Protein AF-A0A8X8AUP5-F1 (afdb_monomer_lite)

Structure (mmCIF, N/CA/C/O backbone):
data_AF-A0A8X8AUP5-F1
#
_entry.id   AF-A0A8X8AUP5-F1
#
loop_
_atom_site.group_PDB
_atom_site.id
_atom_site.type_symbol
_atom_site.label_atom_id
_atom_site.label_alt_id
_atom_site.label_comp_id
_atom_site.label_asym_id
_atom_site.label_entity_id
_atom_site.label_seq_id
_atom_site.pdbx_PDB_ins_code
_atom_site.Cartn_x
_atom_site.Cartn_y
_atom_site.Cartn_z
_atom_site.occupancy
_atom_site.B_iso_or_equiv
_atom_site.auth_seq_id
_atom_site.auth_comp_id
_atom_site.auth_asym_id
_atom_site.auth_atom_id
_atom_site.pdbx_PDB_model_num
ATOM 1 N N . MET A 1 1 ? 29.884 -5.003 17.435 1.00 27.98 1 MET A N 1
ATOM 2 C CA . MET A 1 1 ? 29.417 -3.742 16.823 1.00 27.98 1 MET A CA 1
ATOM 3 C C . MET A 1 1 ? 28.464 -4.144 15.708 1.00 27.98 1 MET A C 1
ATOM 5 O O . MET A 1 1 ? 28.819 -4.120 14.539 1.00 27.98 1 MET A O 1
ATOM 9 N N . GLU A 1 2 ? 27.309 -4.668 16.120 1.00 28.25 2 GLU A N 1
ATOM 10 C CA . GLU A 1 2 ? 26.186 -5.034 15.255 1.00 28.25 2 GLU A CA 1
ATOM 11 C C . GLU A 1 2 ? 25.463 -3.735 14.909 1.00 28.25 2 GLU A C 1
ATOM 13 O O . GLU A 1 2 ? 24.960 -3.049 15.795 1.00 28.25 2 GLU A O 1
ATOM 18 N N . CYS A 1 3 ? 25.503 -3.339 13.643 1.00 26.12 3 CYS A N 1
ATOM 19 C CA . CYS A 1 3 ? 24.867 -2.119 13.167 1.00 26.12 3 CYS A CA 1
ATOM 20 C C . CYS A 1 3 ? 23.677 -2.529 12.295 1.00 26.12 3 CYS A C 1
ATOM 22 O O . CYS A 1 3 ? 23.897 -3.134 11.256 1.00 26.12 3 CYS A O 1
ATOM 24 N N . ALA A 1 4 ? 22.454 -2.285 12.778 1.00 30.86 4 ALA A N 1
ATOM 25 C CA . ALA A 1 4 ? 21.222 -1.866 12.081 1.00 30.86 4 ALA A CA 1
ATOM 26 C C . ALA A 1 4 ? 20.903 -2.320 10.624 1.00 30.86 4 ALA A C 1
ATOM 28 O O . ALA A 1 4 ? 20.140 -1.646 9.937 1.00 30.86 4 ALA A O 1
ATOM 29 N N . ILE A 1 5 ? 21.450 -3.428 10.114 1.00 28.97 5 ILE A N 1
ATOM 30 C CA . ILE A 1 5 ? 21.465 -3.735 8.666 1.00 28.97 5 ILE A CA 1
ATOM 31 C C . ILE A 1 5 ? 20.308 -4.642 8.181 1.00 28.97 5 ILE A C 1
ATOM 33 O O . ILE A 1 5 ? 20.085 -4.735 6.971 1.00 28.97 5 ILE A O 1
ATOM 37 N N . ASP A 1 6 ? 19.494 -5.209 9.078 1.00 33.28 6 ASP A N 1
ATOM 38 C CA . ASP A 1 6 ? 18.386 -6.122 8.717 1.00 33.28 6 ASP A CA 1
ATOM 39 C C . ASP A 1 6 ? 16.983 -5.473 8.671 1.00 33.28 6 ASP A C 1
ATOM 41 O O . ASP A 1 6 ? 16.000 -6.122 8.317 1.00 33.28 6 ASP A O 1
ATOM 45 N N . SER A 1 7 ? 16.874 -4.170 8.946 1.00 37.94 7 SER A N 1
ATOM 46 C CA . SER A 1 7 ? 15.603 -3.483 9.252 1.00 37.94 7 SER A CA 1
ATOM 47 C C . SER A 1 7 ? 14.614 -3.263 8.089 1.00 37.94 7 SER A C 1
ATOM 49 O O . SER A 1 7 ? 13.556 -2.683 8.313 1.00 37.94 7 SER A O 1
ATOM 51 N N . LEU A 1 8 ? 14.905 -3.648 6.841 1.00 42.53 8 LEU A N 1
ATOM 52 C CA . LEU A 1 8 ? 14.132 -3.140 5.683 1.00 42.53 8 LEU A CA 1
ATOM 53 C C . LEU A 1 8 ? 13.210 -4.140 4.978 1.00 42.53 8 LEU A C 1
ATOM 55 O O . LEU A 1 8 ? 12.488 -3.761 4.055 1.00 42.53 8 LEU A O 1
ATOM 59 N N . MET A 1 9 ? 13.161 -5.377 5.468 1.00 44.06 9 MET A N 1
ATOM 60 C CA . MET A 1 9 ? 12.055 -6.312 5.253 1.00 44.06 9 MET A CA 1
ATOM 61 C C . MET A 1 9 ? 11.878 -7.078 6.554 1.00 44.06 9 MET A C 1
ATOM 63 O O . MET A 1 9 ? 12.437 -8.163 6.722 1.00 44.06 9 MET A O 1
ATOM 67 N N . ASP A 1 10 ? 11.177 -6.432 7.483 1.00 47.62 10 ASP A N 1
ATOM 68 C CA . ASP A 1 10 ? 10.930 -6.948 8.819 1.00 47.62 10 ASP A CA 1
ATOM 69 C C . ASP A 1 10 ? 10.270 -8.326 8.695 1.00 47.62 10 ASP A C 1
ATOM 71 O O . ASP A 1 10 ? 9.293 -8.502 7.950 1.00 47.62 10 ASP A O 1
ATOM 75 N N . GLU A 1 11 ? 10.799 -9.308 9.424 1.00 47.00 11 GLU A N 1
ATOM 76 C CA . GLU A 1 11 ? 10.145 -10.599 9.630 1.00 47.00 11 GLU A CA 1
ATOM 77 C C . GLU A 1 11 ? 8.675 -10.407 10.011 1.00 47.00 11 GLU A C 1
ATOM 79 O O . GLU A 1 11 ? 7.874 -11.276 9.704 1.00 47.00 11 GLU A O 1
ATOM 84 N N . ARG A 1 12 ? 8.303 -9.234 10.545 1.00 50.88 12 ARG A N 1
ATOM 85 C CA . ARG A 1 12 ? 6.940 -8.793 10.845 1.00 50.88 12 ARG A CA 1
ATOM 86 C C . ARG A 1 12 ? 6.026 -8.493 9.662 1.00 50.88 12 ARG A C 1
ATOM 88 O O . ARG A 1 12 ? 4.841 -8.781 9.770 1.00 50.88 12 ARG A O 1
ATOM 95 N N . VAL A 1 13 ? 6.497 -7.994 8.513 1.00 52.12 13 VAL A N 1
ATOM 96 C CA . VAL A 1 13 ? 5.630 -7.916 7.310 1.00 52.12 13 VAL A CA 1
ATOM 97 C C . VAL A 1 13 ? 5.296 -9.335 6.860 1.00 52.12 13 VAL A C 1
ATOM 99 O O . VAL A 1 13 ? 4.144 -9.650 6.572 1.00 52.12 13 VAL A O 1
ATOM 102 N N . VAL A 1 14 ? 6.292 -10.222 6.887 1.00 52.12 14 VAL A N 1
ATOM 103 C CA . VAL A 1 14 ? 6.094 -11.657 6.665 1.00 52.12 14 VAL A CA 1
ATOM 104 C C . VAL A 1 14 ? 5.247 -12.269 7.790 1.00 52.12 14 VAL A C 1
ATOM 106 O O . VAL A 1 14 ? 4.405 -13.108 7.505 1.00 52.12 14 VAL A O 1
ATOM 109 N N . GLU A 1 15 ? 5.366 -11.826 9.041 1.00 51.16 15 GLU A N 1
ATOM 110 C CA . GLU A 1 15 ? 4.587 -12.302 10.189 1.00 51.16 15 GLU A CA 1
ATOM 111 C C . GLU A 1 15 ? 3.114 -11.912 10.062 1.00 51.16 15 GLU A C 1
ATOM 113 O O . GLU A 1 15 ? 2.239 -12.756 10.183 1.00 51.16 15 GLU A O 1
ATOM 118 N N . VAL A 1 16 ? 2.814 -10.657 9.730 1.00 49.41 16 VAL A N 1
ATOM 119 C CA . VAL A 1 16 ? 1.461 -10.179 9.425 1.00 49.41 16 VAL A CA 1
ATOM 120 C C . VAL A 1 16 ? 0.897 -10.967 8.239 1.00 49.41 16 VAL A C 1
ATOM 122 O O . VAL A 1 16 ? -0.215 -11.485 8.324 1.00 49.41 16 VAL A O 1
ATOM 125 N N . LEU A 1 17 ? 1.681 -11.174 7.174 1.00 50.03 17 LEU A N 1
ATOM 126 C CA . LEU A 1 17 ? 1.283 -11.996 6.022 1.00 50.03 17 LEU A CA 1
ATOM 127 C C . LEU A 1 17 ? 1.129 -13.497 6.352 1.00 50.03 17 LEU A C 1
ATOM 129 O O . LEU A 1 17 ? 0.319 -14.180 5.727 1.00 50.03 17 LEU A O 1
ATOM 133 N N . THR A 1 18 ? 1.867 -14.034 7.326 1.00 45.69 18 THR A N 1
ATOM 134 C CA . THR A 1 18 ? 1.766 -15.436 7.779 1.00 45.69 18 THR A CA 1
ATOM 135 C C . THR A 1 18 ? 0.666 -15.636 8.822 1.00 45.69 18 THR A C 1
ATOM 137 O O . THR A 1 18 ? 0.043 -16.696 8.831 1.00 45.69 18 THR A O 1
ATOM 140 N N . ARG A 1 19 ? 0.332 -14.623 9.633 1.00 47.56 19 ARG A N 1
ATOM 141 C CA . ARG A 1 19 ? -0.849 -14.582 10.517 1.00 47.56 19 ARG A CA 1
ATOM 142 C C . ARG A 1 19 ? -2.145 -14.519 9.714 1.00 47.56 19 ARG A C 1
ATOM 144 O O . ARG A 1 19 ? -3.119 -15.172 10.081 1.00 47.56 19 ARG A O 1
ATOM 151 N N . VAL A 1 20 ? -2.127 -13.850 8.559 1.00 50.41 20 VAL A N 1
ATOM 152 C CA . VAL A 1 20 ? -3.194 -13.946 7.544 1.00 50.41 20 VAL A CA 1
ATOM 153 C C . VAL A 1 20 ? -3.361 -15.396 7.034 1.00 50.41 20 VAL A C 1
ATOM 155 O O . VAL A 1 20 ? -4.419 -15.761 6.523 1.00 50.41 20 VAL A O 1
ATOM 158 N N . ASN A 1 21 ? -2.371 -16.275 7.243 1.00 45.34 21 ASN A N 1
ATOM 159 C CA . ASN A 1 21 ? -2.280 -17.597 6.632 1.00 45.34 21 ASN A CA 1
ATOM 160 C C . ASN A 1 21 ? -2.433 -18.793 7.599 1.00 45.34 21 ASN A C 1
ATOM 162 O O . ASN A 1 21 ? -1.632 -19.730 7.591 1.00 45.34 21 ASN A O 1
ATOM 166 N N . ARG A 1 22 ? -3.505 -18.821 8.402 1.00 39.75 22 ARG A N 1
ATOM 167 C CA . ARG A 1 22 ? -3.923 -20.072 9.076 1.00 39.75 22 ARG A CA 1
ATOM 168 C C . ARG A 1 22 ? -5.356 -20.528 8.816 1.00 39.75 22 ARG A C 1
ATOM 170 O O . ARG A 1 22 ? -5.682 -21.647 9.196 1.00 39.75 22 ARG A O 1
ATOM 177 N N . SER A 1 23 ? -6.189 -19.745 8.123 1.00 36.06 23 SER A N 1
ATOM 178 C CA . SER A 1 23 ? -7.548 -20.196 7.774 1.00 36.06 23 SER A CA 1
ATOM 179 C C . SER A 1 23 ? -8.005 -19.976 6.327 1.00 36.06 23 SER A C 1
ATOM 181 O O . SER A 1 23 ? -9.068 -20.488 5.986 1.00 36.06 23 SER A O 1
ATOM 183 N N . GLN A 1 24 ? -7.258 -19.297 5.441 1.00 43.47 24 GLN A N 1
ATOM 184 C CA . GLN A 1 24 ? -7.764 -18.994 4.086 1.00 43.47 24 GLN A CA 1
ATOM 185 C C . GLN A 1 24 ? -6.670 -18.955 2.992 1.00 43.47 24 GLN A C 1
ATOM 187 O O . GLN A 1 24 ? -6.243 -17.887 2.576 1.00 43.47 24 GLN A O 1
ATOM 192 N N . VAL A 1 25 ? -6.256 -20.121 2.464 1.00 36.19 25 VAL A N 1
ATOM 193 C CA . VAL A 1 25 ? -5.426 -20.248 1.229 1.00 36.19 25 VAL A CA 1
ATOM 194 C C . VAL A 1 25 ? -6.110 -21.075 0.132 1.00 36.19 25 VAL A C 1
ATOM 196 O O . VAL A 1 25 ? -5.481 -21.723 -0.694 1.00 36.19 25 VAL A O 1
ATOM 199 N N . LEU A 1 26 ? -7.436 -21.032 0.041 1.00 34.47 26 LEU A N 1
ATOM 200 C CA . LEU A 1 26 ? -8.144 -21.732 -1.035 1.00 34.47 26 LEU A CA 1
ATOM 201 C C . LEU A 1 26 ? -9.313 -20.912 -1.560 1.00 34.47 26 LEU A C 1
ATOM 203 O O . LEU A 1 26 ? -10.457 -21.273 -1.326 1.00 34.47 26 LEU A O 1
ATOM 207 N N . THR A 1 27 ? -9.057 -19.834 -2.311 1.00 27.73 27 THR A N 1
ATOM 208 C CA . THR A 1 27 ? -10.025 -19.370 -3.322 1.00 27.73 27 THR A CA 1
ATOM 209 C C . THR A 1 27 ? -9.374 -18.546 -4.449 1.00 27.73 27 THR A C 1
ATOM 211 O O . THR A 1 27 ? -9.099 -17.362 -4.302 1.00 27.73 27 THR A O 1
ATOM 214 N N . MET A 1 28 ? -9.236 -19.219 -5.597 1.00 30.58 28 MET A N 1
ATOM 215 C CA . MET A 1 28 ? -9.326 -18.736 -6.988 1.00 30.58 28 MET A CA 1
ATOM 216 C C . MET A 1 28 ? -8.251 -17.807 -7.580 1.00 30.58 28 MET A C 1
ATOM 218 O O . MET A 1 28 ? -8.255 -16.591 -7.422 1.00 30.58 28 MET A O 1
ATOM 222 N N . ALA A 1 29 ? -7.460 -18.424 -8.465 1.00 32.09 29 ALA A N 1
ATOM 223 C CA . ALA A 1 29 ? -6.899 -17.803 -9.656 1.00 32.09 29 ALA A CA 1
ATOM 224 C C . ALA A 1 29 ? -8.028 -17.412 -10.629 1.00 32.09 29 ALA A C 1
ATOM 226 O O . ALA A 1 29 ? -8.754 -18.273 -11.128 1.00 32.09 29 ALA A O 1
ATOM 227 N N . GLY A 1 30 ? -8.164 -16.118 -10.914 1.00 28.08 30 GLY A N 1
ATOM 228 C CA . GLY A 1 30 ? -8.990 -15.608 -12.005 1.00 28.08 30 GLY A CA 1
ATOM 229 C C . GLY A 1 30 ? -8.105 -15.259 -13.195 1.00 28.08 30 GLY A C 1
ATOM 230 O O . GLY A 1 30 ? -7.272 -14.363 -13.099 1.00 28.08 30 GLY A O 1
ATOM 231 N N . LYS A 1 31 ? -8.267 -15.970 -14.315 1.00 39.62 31 LYS A N 1
ATOM 232 C CA . LYS A 1 31 ? -7.654 -15.597 -15.595 1.00 39.62 31 LYS A CA 1
ATOM 233 C C . LYS A 1 31 ? -8.325 -14.324 -16.108 1.00 39.62 31 LYS A C 1
ATOM 235 O O . LYS A 1 31 ? -9.535 -14.329 -16.315 1.00 39.62 31 LYS A O 1
ATOM 240 N N . ALA A 1 32 ? -7.542 -13.290 -16.389 1.00 32.62 32 ALA A N 1
ATOM 241 C CA . ALA A 1 32 ? -7.967 -12.197 -17.252 1.00 32.62 32 ALA A CA 1
ATOM 242 C C . ALA A 1 32 ? -7.172 -12.284 -18.559 1.00 32.62 32 ALA A C 1
ATOM 244 O O . ALA A 1 32 ? -5.965 -12.069 -18.589 1.00 32.62 32 ALA A O 1
ATOM 245 N N . SER A 1 33 ? -7.853 -12.665 -19.637 1.00 44.66 33 SER A N 1
ATOM 246 C CA . SER A 1 33 ? -7.461 -12.289 -20.995 1.00 44.66 33 SER A CA 1
ATOM 247 C C . SER A 1 33 ? -7.773 -10.807 -21.194 1.00 44.66 33 SER A C 1
ATOM 249 O O . SER A 1 33 ? -8.766 -10.370 -20.631 1.00 44.66 33 SER A O 1
ATOM 251 N N . PHE A 1 34 ? -6.981 -10.070 -21.978 1.00 35.81 34 PHE A N 1
ATOM 252 C CA . PHE A 1 34 ? -7.362 -9.020 -22.951 1.00 35.81 34 PHE A CA 1
ATOM 253 C C . PHE A 1 34 ? -6.169 -8.082 -23.236 1.00 35.81 34 PHE A C 1
ATOM 255 O O . PHE A 1 34 ? -5.181 -8.086 -22.511 1.00 35.81 34 PHE A O 1
ATOM 262 N N . SER A 1 35 ? -6.248 -7.368 -24.367 1.00 43.41 35 SER A N 1
ATOM 263 C CA . SER A 1 35 ? -5.184 -6.605 -25.042 1.00 43.41 35 SER A CA 1
ATOM 264 C C . SER A 1 35 ? -4.445 -5.616 -24.136 1.00 43.41 35 SER A C 1
ATOM 266 O O . SER A 1 35 ? -5.056 -4.681 -23.622 1.00 43.41 35 SER A O 1
ATOM 268 N N . GLU A 1 36 ? -3.134 -5.798 -24.003 1.00 53.00 36 GLU A N 1
ATOM 269 C CA . GLU A 1 36 ? -2.278 -5.016 -23.112 1.00 53.00 36 GLU A CA 1
ATOM 270 C C . GLU A 1 36 ? -2.133 -3.553 -23.567 1.00 53.00 36 GLU A C 1
ATOM 272 O O . GLU A 1 36 ? -1.456 -3.263 -24.553 1.00 53.00 36 GLU A O 1
ATOM 277 N N . SER A 1 37 ? -2.727 -2.61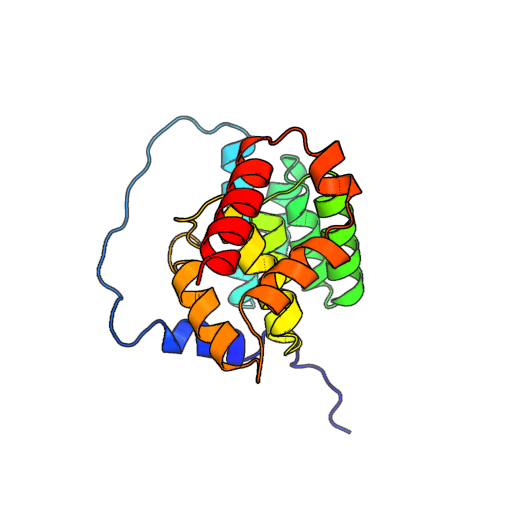2 -22.827 1.00 72.88 37 SER A N 1
ATOM 278 C CA . SER A 1 37 ? -2.305 -1.208 -22.898 1.00 72.88 37 SER A CA 1
ATOM 279 C C . SER A 1 37 ? -0.980 -1.021 -22.152 1.00 72.88 37 SER A C 1
ATOM 281 O O . SER A 1 37 ? -0.702 -1.742 -21.189 1.00 72.88 37 SER A O 1
ATOM 283 N N . ASP A 1 38 ? -0.173 -0.027 -22.533 1.00 76.31 38 ASP A N 1
ATOM 284 C CA . ASP A 1 38 ? 1.100 0.243 -21.845 1.00 76.31 38 ASP A CA 1
ATOM 285 C C . ASP A 1 38 ? 0.905 0.513 -20.344 1.00 76.31 38 ASP A C 1
ATOM 287 O O . ASP A 1 38 ? 1.720 0.079 -19.539 1.00 76.31 38 ASP A O 1
ATOM 291 N N . GLN A 1 39 ? -0.233 1.087 -19.935 1.00 77.44 39 GLN A N 1
ATOM 292 C CA . GLN A 1 39 ? -0.583 1.274 -18.520 1.00 77.44 39 GLN A CA 1
ATOM 293 C C . GLN A 1 39 ? -0.815 -0.046 -17.771 1.00 77.44 39 GLN A C 1
ATOM 295 O O . GLN A 1 39 ? -0.369 -0.199 -16.634 1.00 77.44 39 GLN A O 1
ATOM 300 N N . GLN A 1 40 ? -1.507 -1.009 -18.387 1.00 80.75 40 GLN A N 1
ATOM 301 C CA . GLN A 1 40 ? -1.729 -2.326 -17.780 1.00 80.75 40 GLN A CA 1
AT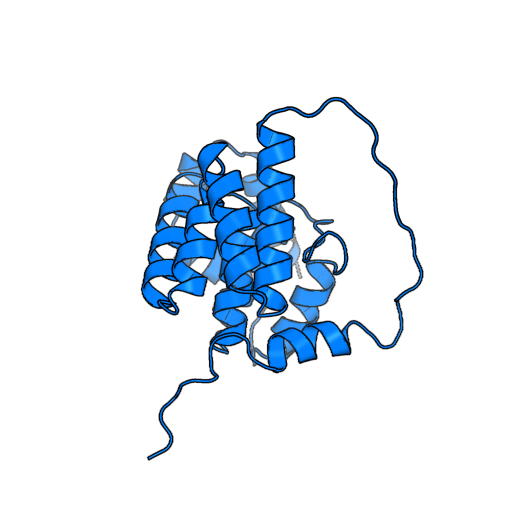OM 302 C C . GLN A 1 40 ? -0.422 -3.111 -17.670 1.00 80.75 40 GLN A C 1
ATOM 304 O O . GLN A 1 40 ? -0.168 -3.738 -16.641 1.00 80.75 40 GLN A O 1
ATOM 309 N N . ARG A 1 41 ? 0.433 -3.019 -18.697 1.00 83.12 41 ARG A N 1
ATOM 310 C CA . ARG A 1 41 ? 1.785 -3.595 -18.683 1.00 83.12 41 ARG A CA 1
ATOM 311 C C . ARG A 1 41 ? 2.619 -2.985 -17.567 1.00 83.12 41 ARG A C 1
ATOM 313 O O . ARG A 1 41 ? 3.194 -3.720 -16.769 1.00 83.12 41 ARG A O 1
ATOM 320 N N . ALA A 1 42 ? 2.630 -1.657 -17.465 1.00 87.56 42 ALA A N 1
ATOM 321 C CA . ALA A 1 42 ? 3.388 -0.942 -16.448 1.00 87.56 42 ALA A CA 1
ATOM 322 C C . ALA A 1 42 ? 2.947 -1.325 -15.027 1.00 87.56 42 ALA A C 1
ATOM 324 O O . ALA A 1 42 ? 3.791 -1.593 -14.173 1.00 87.56 42 ALA A O 1
ATOM 325 N N . LEU A 1 43 ? 1.635 -1.444 -14.789 1.00 86.31 43 LEU A N 1
ATOM 326 C CA . LEU A 1 43 ? 1.088 -1.921 -13.516 1.00 86.31 43 LEU A CA 1
ATOM 327 C C . LEU A 1 43 ? 1.479 -3.379 -13.222 1.00 86.31 43 LEU A C 1
ATOM 329 O O . LEU A 1 43 ? 1.815 -3.712 -12.085 1.00 86.31 43 LEU A O 1
ATOM 333 N N . GLY A 1 44 ? 1.458 -4.252 -14.233 1.00 84.94 44 GLY A N 1
ATOM 334 C CA . GLY A 1 44 ? 1.894 -5.644 -14.103 1.00 84.94 44 GLY A CA 1
ATOM 335 C C . GLY A 1 44 ? 3.361 -5.751 -13.684 1.00 84.94 44 GLY A C 1
ATOM 336 O O . GLY A 1 44 ? 3.678 -6.429 -12.703 1.00 84.94 44 GLY A O 1
ATOM 337 N N . PHE A 1 45 ? 4.245 -5.016 -14.365 1.00 87.56 45 PHE A N 1
ATOM 338 C CA . PHE A 1 45 ? 5.657 -4.921 -13.992 1.00 87.56 45 PHE A CA 1
ATOM 339 C C . PHE A 1 45 ? 5.827 -4.328 -12.589 1.00 87.56 45 PHE A C 1
ATOM 341 O O . PHE A 1 45 ? 6.555 -4.886 -11.774 1.00 87.56 45 PHE A O 1
ATOM 348 N N . HIS A 1 46 ? 5.097 -3.269 -12.241 1.00 89.88 46 HIS A N 1
ATOM 349 C CA . HIS A 1 46 ? 5.155 -2.688 -10.903 1.00 89.88 46 HIS A CA 1
ATOM 350 C C . HIS A 1 46 ? 4.841 -3.714 -9.799 1.00 89.88 46 HIS A C 1
ATOM 352 O O . HIS A 1 46 ? 5.616 -3.883 -8.856 1.00 89.88 46 HIS A O 1
ATOM 358 N N . ARG A 1 47 ? 3.730 -4.447 -9.936 1.00 87.69 47 ARG A N 1
ATOM 359 C CA . ARG A 1 47 ? 3.311 -5.478 -8.971 1.00 87.69 47 ARG A CA 1
ATOM 360 C C . ARG A 1 47 ? 4.308 -6.629 -8.876 1.00 87.69 47 ARG A C 1
ATOM 362 O O . ARG A 1 47 ? 4.566 -7.135 -7.779 1.00 87.69 47 ARG A O 1
ATOM 369 N N . LEU A 1 48 ? 4.877 -7.039 -10.009 1.00 86.50 48 LEU A N 1
ATOM 370 C CA . LEU A 1 48 ? 5.919 -8.059 -10.043 1.00 86.50 48 LEU A CA 1
ATOM 371 C C . LEU A 1 48 ? 7.188 -7.569 -9.333 1.00 86.50 48 LEU A C 1
ATOM 373 O O . LEU A 1 48 ? 7.710 -8.291 -8.486 1.00 86.50 48 LEU A O 1
ATOM 377 N N . GLY A 1 49 ? 7.633 -6.341 -9.606 1.00 87.56 49 GLY A N 1
ATOM 378 C CA . GLY A 1 49 ? 8.780 -5.720 -8.943 1.00 87.56 49 GLY A CA 1
ATOM 379 C C . GLY A 1 49 ? 8.572 -5.638 -7.436 1.00 87.56 49 GLY A C 1
ATOM 380 O O . GLY A 1 49 ? 9.436 -6.042 -6.665 1.00 87.56 49 GLY A O 1
ATOM 381 N N . PHE A 1 50 ? 7.373 -5.247 -7.003 1.00 85.25 50 PHE A N 1
ATOM 382 C CA . PHE A 1 50 ? 7.009 -5.215 -5.590 1.00 85.25 50 PHE A CA 1
ATOM 383 C C . PHE A 1 50 ? 7.009 -6.606 -4.945 1.00 85.25 50 PHE A C 1
ATOM 385 O O . PHE A 1 50 ? 7.548 -6.788 -3.855 1.00 85.25 50 PHE A O 1
ATOM 392 N N . THR A 1 51 ? 6.486 -7.619 -5.637 1.00 81.81 51 THR A N 1
ATOM 393 C CA . THR A 1 51 ? 6.522 -9.010 -5.159 1.00 81.81 51 THR A CA 1
ATOM 394 C C . THR A 1 51 ? 7.957 -9.524 -5.013 1.00 81.81 51 THR A C 1
ATOM 396 O O . THR A 1 51 ? 8.276 -10.161 -4.010 1.00 81.81 51 THR A O 1
ATOM 399 N N . ARG A 1 52 ? 8.826 -9.240 -5.990 1.00 83.44 52 ARG A N 1
ATOM 400 C CA . ARG A 1 52 ? 10.255 -9.596 -5.977 1.00 83.44 52 ARG A CA 1
ATOM 401 C C . ARG A 1 52 ? 10.999 -8.881 -4.851 1.00 83.44 52 ARG A C 1
ATOM 403 O O . ARG A 1 52 ? 11.733 -9.512 -4.094 1.00 83.44 52 ARG A O 1
ATOM 410 N N . LEU A 1 53 ? 10.713 -7.593 -4.664 1.00 81.62 53 LEU A N 1
ATOM 411 C CA . LEU A 1 53 ? 11.250 -6.777 -3.579 1.00 81.62 53 LEU A CA 1
ATOM 412 C C . LEU A 1 53 ? 10.931 -7.391 -2.208 1.00 81.62 53 LEU A C 1
ATOM 414 O O . LEU A 1 53 ? 11.836 -7.581 -1.399 1.00 81.62 53 LEU A O 1
ATOM 418 N N . LEU A 1 54 ? 9.671 -7.773 -1.963 1.00 75.75 54 LEU A N 1
ATOM 419 C CA . LEU A 1 54 ? 9.258 -8.432 -0.714 1.00 75.75 54 LEU A CA 1
ATOM 420 C C . LEU A 1 54 ? 9.937 -9.797 -0.506 1.00 75.75 54 LEU A C 1
ATOM 422 O O . LEU A 1 54 ? 10.177 -10.204 0.629 1.00 75.75 54 LEU A O 1
ATOM 426 N N . LYS A 1 55 ? 10.278 -10.499 -1.592 1.00 79.94 55 LYS A N 1
ATOM 427 C CA . LYS A 1 55 ? 11.034 -11.761 -1.564 1.00 79.94 55 LYS A CA 1
ATOM 428 C C . LYS A 1 55 ? 12.550 -11.583 -1.453 1.00 79.94 55 LYS A C 1
ATOM 430 O O . LYS A 1 55 ? 13.259 -12.584 -1.408 1.00 79.94 55 LYS A O 1
ATOM 435 N N . LYS A 1 56 ? 13.049 -10.343 -1.383 1.00 79.00 56 LYS A N 1
ATOM 436 C CA . LYS A 1 56 ? 14.486 -10.008 -1.384 1.00 79.00 56 LYS A CA 1
ATOM 437 C C . LYS A 1 56 ? 15.201 -10.389 -2.694 1.00 79.00 56 LYS A C 1
ATOM 439 O O . LYS A 1 56 ? 16.424 -10.497 -2.728 1.00 79.00 56 LYS A O 1
ATOM 444 N N . GLU A 1 57 ? 14.450 -10.545 -3.784 1.00 83.50 57 GLU A N 1
ATOM 445 C CA . GLU A 1 57 ? 14.953 -10.737 -5.152 1.00 83.50 57 GLU A CA 1
ATOM 446 C C . GLU A 1 57 ? 15.305 -9.354 -5.735 1.00 83.50 57 GLU A C 1
ATOM 448 O O . GLU A 1 57 ? 14.628 -8.847 -6.626 1.00 83.50 57 GLU A O 1
ATOM 453 N N . TYR A 1 58 ? 16.287 -8.669 -5.130 1.00 85.31 58 TYR A N 1
ATOM 454 C CA . TYR A 1 58 ? 16.517 -7.233 -5.352 1.00 85.31 58 TYR A CA 1
ATOM 455 C C . TYR A 1 58 ? 16.901 -6.888 -6.790 1.00 85.31 58 TYR A C 1
ATOM 457 O O . TYR A 1 58 ? 16.385 -5.914 -7.326 1.00 85.31 58 TYR A O 1
ATOM 465 N N . ARG A 1 59 ? 17.762 -7.697 -7.419 1.00 88.81 59 ARG A N 1
ATOM 466 C CA . ARG A 1 59 ? 18.202 -7.469 -8.802 1.00 88.81 59 ARG A CA 1
ATOM 467 C C . ARG A 1 59 ? 17.022 -7.581 -9.759 1.00 88.81 59 ARG A C 1
ATOM 469 O O . ARG A 1 59 ? 16.773 -6.701 -10.569 1.00 88.81 59 ARG A O 1
ATOM 476 N N . GLU A 1 60 ? 16.254 -8.652 -9.625 1.00 88.69 60 GLU A N 1
ATOM 477 C CA . GLU A 1 60 ? 15.079 -8.883 -10.447 1.00 88.69 60 GLU A CA 1
ATOM 478 C C . GLU A 1 60 ? 13.994 -7.839 -10.161 1.00 88.69 60 GLU A C 1
ATOM 480 O O . GLU A 1 60 ? 13.254 -7.460 -11.068 1.00 88.69 60 GLU A O 1
ATOM 485 N N . ALA A 1 61 ? 13.863 -7.372 -8.916 1.00 86.69 61 ALA A N 1
ATOM 486 C CA . ALA A 1 61 ? 12.942 -6.300 -8.554 1.00 86.69 61 ALA A CA 1
ATOM 487 C C . ALA A 1 61 ? 13.312 -4.983 -9.247 1.00 86.69 61 ALA A C 1
ATOM 489 O O . ALA A 1 61 ? 12.427 -4.348 -9.820 1.00 86.69 61 ALA A O 1
ATOM 490 N N . GLU A 1 62 ? 14.596 -4.621 -9.241 1.00 90.62 62 GLU A N 1
ATOM 491 C CA . GLU A 1 62 ? 15.149 -3.429 -9.893 1.00 90.62 62 GLU A CA 1
ATOM 492 C C . GLU A 1 62 ? 14.809 -3.417 -11.386 1.00 90.62 62 GLU A C 1
ATOM 494 O O . GLU A 1 62 ? 14.078 -2.534 -11.831 1.00 90.62 62 GLU A O 1
ATOM 499 N N . GLU A 1 63 ? 15.177 -4.474 -12.119 1.00 92.31 63 GLU A N 1
ATOM 500 C CA . GLU A 1 63 ? 14.875 -4.626 -13.554 1.00 92.31 63 GLU A CA 1
ATOM 501 C C . GLU A 1 63 ? 13.372 -4.471 -13.853 1.00 92.31 63 GLU A C 1
ATOM 503 O O . GLU A 1 63 ? 12.948 -3.880 -14.853 1.00 92.31 63 GLU A O 1
ATOM 508 N N . THR A 1 64 ? 12.527 -5.003 -12.965 1.00 91.56 64 THR A N 1
ATOM 509 C CA . THR A 1 64 ? 11.073 -4.935 -13.144 1.00 91.56 64 THR A CA 1
ATOM 510 C C . THR A 1 64 ? 10.537 -3.525 -12.896 1.00 91.56 64 THR A C 1
ATOM 512 O O . THR A 1 64 ? 9.656 -3.061 -13.624 1.00 91.56 64 THR A O 1
ATOM 515 N N . PHE A 1 65 ? 11.054 -2.831 -11.879 1.00 91.12 65 PHE A N 1
ATOM 516 C CA . PHE A 1 65 ? 10.666 -1.455 -11.591 1.00 91.12 65 PHE A CA 1
ATOM 517 C C . PHE A 1 65 ? 11.159 -0.486 -12.661 1.00 91.12 65 PHE A C 1
ATOM 519 O O . PHE A 1 65 ? 10.384 0.384 -13.054 1.00 91.12 65 PHE A O 1
ATOM 526 N N . GLU A 1 66 ? 12.374 -0.662 -13.180 1.00 91.75 66 GLU A N 1
ATOM 527 C CA . GLU A 1 66 ? 12.885 0.107 -14.320 1.00 91.75 66 GLU A CA 1
ATOM 528 C C . GLU A 1 66 ? 11.997 -0.075 -15.551 1.00 91.75 66 GLU A C 1
ATOM 530 O O . GLU A 1 66 ? 11.607 0.902 -16.192 1.00 91.75 66 GLU A O 1
ATOM 535 N N . THR A 1 67 ? 11.587 -1.316 -15.836 1.00 91.69 67 THR A N 1
ATOM 536 C CA . THR A 1 67 ? 10.664 -1.603 -16.941 1.00 91.69 67 THR A CA 1
ATOM 537 C C . THR A 1 67 ? 9.332 -0.875 -16.747 1.00 91.69 67 THR A C 1
ATOM 539 O O . THR A 1 67 ? 8.862 -0.194 -17.657 1.00 91.69 67 THR A O 1
ATOM 542 N N . ALA A 1 68 ? 8.734 -0.954 -15.556 1.00 89.31 68 ALA A N 1
ATOM 543 C CA . ALA A 1 68 ? 7.496 -0.240 -15.248 1.00 89.31 68 ALA A CA 1
ATOM 544 C C . ALA A 1 68 ? 7.660 1.287 -15.346 1.00 89.31 68 ALA A C 1
ATOM 546 O O . ALA A 1 68 ? 6.772 1.971 -15.852 1.00 89.31 68 ALA A O 1
ATOM 547 N N . LEU A 1 69 ? 8.791 1.822 -14.881 1.00 88.31 69 LEU A N 1
ATOM 548 C CA . LEU A 1 69 ? 9.098 3.247 -14.941 1.00 88.31 69 LEU A CA 1
ATOM 549 C C . LEU A 1 69 ? 9.269 3.728 -16.388 1.00 88.31 69 LEU A C 1
AT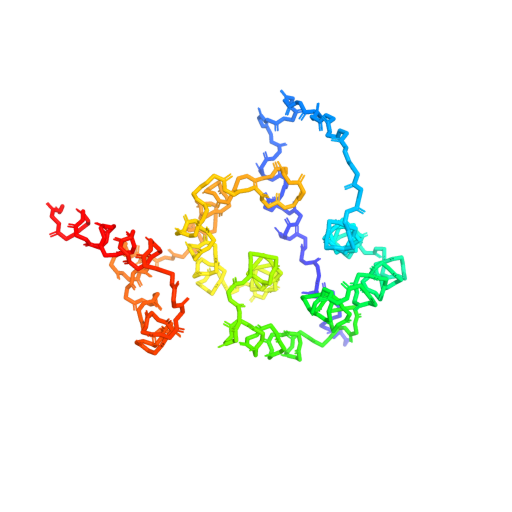OM 551 O O . LEU A 1 69 ? 8.776 4.799 -16.722 1.00 88.31 69 LEU A O 1
ATOM 555 N N . SER A 1 70 ? 9.881 2.918 -17.260 1.00 90.00 70 SER A N 1
ATOM 556 C CA . SER A 1 70 ? 10.001 3.209 -18.699 1.00 90.00 70 SER A CA 1
ATOM 557 C C . SER A 1 70 ? 8.654 3.232 -19.437 1.00 90.00 70 SER A C 1
ATOM 559 O O . SER A 1 70 ? 8.554 3.788 -20.526 1.00 90.00 70 SER A O 1
ATOM 561 N N . LEU A 1 71 ? 7.617 2.653 -18.822 1.00 86.81 71 LEU A N 1
ATOM 562 C CA . LEU A 1 71 ? 6.221 2.690 -19.261 1.00 86.81 71 LEU A CA 1
ATOM 563 C C . LEU A 1 71 ? 5.407 3.750 -18.484 1.00 86.81 71 LEU A C 1
ATOM 565 O O . LEU A 1 71 ? 4.197 3.604 -18.302 1.00 86.81 71 LEU A O 1
ATOM 569 N N . ASP A 1 72 ? 6.077 4.792 -17.980 1.00 85.25 72 ASP A N 1
ATOM 570 C CA . ASP A 1 72 ? 5.519 5.938 -17.247 1.00 85.25 72 ASP A CA 1
ATOM 571 C C . ASP A 1 72 ? 4.796 5.601 -15.926 1.00 85.25 72 ASP A C 1
ATOM 573 O O . ASP A 1 72 ? 4.001 6.391 -15.400 1.00 85.25 72 ASP A O 1
ATOM 577 N N . HIS A 1 73 ? 5.089 4.449 -15.312 1.00 86.88 73 HIS A N 1
ATOM 578 C CA . HIS A 1 73 ? 4.565 4.124 -13.984 1.00 86.88 73 HIS A CA 1
ATOM 579 C C . HIS A 1 73 ? 5.407 4.761 -12.875 1.00 86.88 73 HIS A C 1
ATOM 581 O O . HIS A 1 73 ? 6.270 4.127 -12.267 1.00 86.88 73 HIS A O 1
ATOM 587 N N . VAL A 1 74 ? 5.111 6.027 -12.575 1.00 83.81 74 VAL A N 1
ATOM 588 C CA . VAL A 1 74 ? 5.865 6.868 -11.625 1.00 83.81 74 VAL A CA 1
ATOM 589 C C . VAL A 1 74 ? 6.009 6.240 -10.231 1.00 83.81 74 VAL A C 1
ATOM 591 O O . VAL A 1 74 ? 7.061 6.383 -9.614 1.00 83.81 74 VAL A O 1
ATOM 594 N N . CYS A 1 75 ? 5.018 5.479 -9.740 1.00 83.62 75 CYS A N 1
ATOM 595 C CA . CYS A 1 75 ? 5.150 4.820 -8.434 1.00 83.62 75 CYS A CA 1
ATOM 596 C C . CYS A 1 75 ? 6.313 3.796 -8.413 1.00 83.62 75 CYS A C 1
ATOM 598 O O . CYS A 1 75 ? 6.829 3.485 -7.350 1.00 83.62 75 CYS A O 1
ATOM 600 N N . SER A 1 76 ? 6.793 3.287 -9.553 1.00 86.69 76 SER A N 1
ATOM 601 C CA . SER A 1 76 ? 7.917 2.336 -9.582 1.00 86.69 76 SER A CA 1
ATOM 602 C C . SER A 1 76 ? 9.260 2.947 -9.168 1.00 86.69 76 SER A C 1
ATOM 604 O O . SER A 1 76 ? 10.113 2.212 -8.677 1.00 86.69 76 SER A O 1
ATOM 606 N N . ALA A 1 77 ? 9.422 4.274 -9.252 1.00 83.12 77 ALA A N 1
ATOM 607 C CA . ALA A 1 77 ? 10.599 4.968 -8.717 1.00 83.12 77 ALA A CA 1
ATOM 608 C C . ALA A 1 77 ? 10.762 4.754 -7.198 1.00 83.12 77 ALA A C 1
ATOM 610 O O . ALA A 1 77 ? 11.875 4.663 -6.687 1.00 83.12 77 ALA A O 1
ATOM 611 N N . ILE A 1 78 ? 9.647 4.575 -6.483 1.00 83.31 78 ILE A N 1
ATOM 612 C CA . ILE A 1 78 ? 9.630 4.251 -5.052 1.00 83.31 78 ILE A CA 1
ATOM 613 C C . ILE A 1 78 ? 10.283 2.890 -4.801 1.00 83.31 78 ILE A C 1
ATOM 615 O O . ILE A 1 78 ? 11.057 2.726 -3.861 1.00 83.31 78 ILE A O 1
ATOM 619 N N . GLY A 1 79 ? 9.955 1.902 -5.638 1.00 79.44 79 GLY A N 1
ATOM 620 C CA . GLY A 1 79 ? 10.515 0.557 -5.554 1.00 79.44 79 GLY A CA 1
ATOM 621 C C . GLY A 1 79 ? 12.036 0.564 -5.689 1.00 79.44 79 GLY A C 1
ATOM 622 O O . GLY A 1 79 ? 12.713 -0.089 -4.898 1.00 79.44 79 GLY A O 1
ATOM 623 N N . LEU A 1 80 ? 12.560 1.370 -6.617 1.00 79.69 80 LEU A N 1
ATOM 624 C CA . LEU A 1 80 ? 13.998 1.574 -6.819 1.00 79.69 80 LEU A CA 1
ATOM 625 C C . LEU A 1 80 ? 14.656 2.224 -5.592 1.00 79.69 80 LEU A C 1
ATOM 627 O O . LEU A 1 80 ? 15.591 1.657 -5.033 1.00 79.69 80 LEU A O 1
ATOM 631 N N . ALA A 1 81 ? 14.095 3.325 -5.081 1.00 79.25 81 ALA A N 1
ATOM 632 C CA . ALA A 1 81 ? 14.607 3.991 -3.876 1.00 79.25 81 ALA A CA 1
ATOM 633 C C . ALA A 1 81 ? 14.647 3.059 -2.645 1.00 79.25 81 ALA A C 1
ATOM 635 O O . ALA A 1 81 ? 15.547 3.138 -1.805 1.00 79.25 81 ALA A O 1
ATOM 636 N N . ARG A 1 82 ? 13.691 2.123 -2.541 1.00 74.75 82 ARG A N 1
ATOM 637 C CA . ARG A 1 82 ? 13.688 1.097 -1.486 1.00 74.75 82 ARG A CA 1
ATOM 638 C C . ARG A 1 82 ? 14.804 0.067 -1.645 1.00 74.75 82 ARG A C 1
ATOM 640 O O . ARG A 1 82 ? 15.352 -0.371 -0.634 1.00 74.75 82 ARG A O 1
ATOM 647 N N . ILE A 1 83 ? 15.124 -0.338 -2.874 1.00 72.38 83 ILE A N 1
ATOM 648 C CA . ILE A 1 83 ? 16.212 -1.289 -3.159 1.00 72.38 83 ILE A CA 1
ATOM 649 C C . ILE A 1 83 ? 17.564 -0.679 -2.781 1.00 72.38 83 ILE A C 1
ATOM 651 O O . ILE A 1 83 ? 18.396 -1.359 -2.181 1.00 72.38 83 ILE A O 1
ATOM 655 N N . GLU A 1 84 ? 17.730 0.624 -3.009 1.00 69.38 84 GLU A N 1
ATOM 656 C CA . GLU A 1 84 ? 18.904 1.405 -2.594 1.00 69.38 84 GLU A CA 1
ATOM 657 C C . GLU A 1 84 ? 19.026 1.580 -1.064 1.00 69.38 84 GLU A C 1
ATOM 659 O O . GLU A 1 84 ? 19.970 2.202 -0.579 1.00 69.38 84 GLU A O 1
ATOM 664 N N . ARG A 1 85 ? 18.104 0.992 -0.284 1.00 67.44 85 ARG A N 1
ATOM 665 C CA . ARG A 1 85 ? 18.053 1.014 1.189 1.00 67.44 85 ARG A CA 1
ATOM 666 C C . ARG A 1 85 ? 17.952 2.416 1.791 1.00 67.44 85 ARG A C 1
ATOM 668 O O . ARG A 1 85 ? 18.334 2.618 2.940 1.00 67.44 85 ARG A O 1
ATOM 675 N N . ASN A 1 86 ? 17.399 3.366 1.043 1.00 74.25 86 ASN A N 1
ATOM 676 C CA . ASN A 1 86 ? 17.162 4.721 1.517 1.00 74.25 86 ASN A CA 1
ATOM 677 C C . ASN A 1 86 ? 15.670 4.908 1.819 1.00 74.25 86 ASN A C 1
ATOM 679 O O . ASN A 1 86 ? 14.882 5.330 0.970 1.00 74.25 86 ASN A O 1
ATOM 683 N N . ALA A 1 87 ? 15.265 4.513 3.025 1.00 75.62 87 ALA A N 1
ATOM 684 C CA . ALA A 1 87 ? 13.862 4.506 3.422 1.00 75.62 87 ALA A CA 1
ATOM 685 C C . ALA A 1 87 ? 13.289 5.927 3.518 1.00 75.62 87 ALA A C 1
ATOM 687 O O . ALA A 1 87 ? 12.137 6.153 3.153 1.00 75.62 87 ALA A O 1
ATOM 688 N N . GLU A 1 88 ? 14.105 6.885 3.950 1.00 79.19 88 GLU A N 1
ATOM 689 C CA . GLU A 1 88 ? 13.771 8.301 4.026 1.00 79.19 88 GLU A CA 1
ATOM 690 C C . GLU A 1 88 ? 13.535 8.892 2.634 1.00 79.19 88 GLU A C 1
ATOM 692 O O . GLU A 1 88 ? 12.486 9.496 2.407 1.00 79.19 88 GLU A O 1
ATOM 697 N N . ALA A 1 89 ? 14.444 8.660 1.679 1.00 80.06 89 ALA A N 1
ATOM 698 C CA . ALA A 1 89 ? 14.258 9.123 0.303 1.00 80.06 89 ALA A CA 1
ATOM 699 C C . ALA A 1 89 ? 13.046 8.459 -0.360 1.00 80.06 89 ALA A C 1
ATOM 701 O O . ALA A 1 89 ? 12.282 9.125 -1.057 1.00 80.06 89 ALA A O 1
ATOM 702 N N . ALA A 1 90 ? 12.818 7.165 -0.101 1.00 84.62 90 ALA A N 1
ATOM 703 C CA . ALA A 1 90 ? 11.617 6.486 -0.570 1.00 84.62 90 ALA A CA 1
ATOM 704 C C . ALA A 1 90 ? 10.348 7.132 0.015 1.00 84.62 90 ALA A C 1
ATOM 706 O O . ALA A 1 90 ? 9.408 7.405 -0.726 1.00 84.62 90 ALA A O 1
ATOM 707 N N . LEU A 1 91 ? 10.308 7.426 1.320 1.00 86.50 91 LEU A N 1
ATOM 708 C CA . LEU A 1 91 ? 9.169 8.096 1.959 1.00 86.50 91 LEU A CA 1
ATOM 709 C C . LEU A 1 91 ? 8.926 9.510 1.419 1.00 86.50 91 LEU A C 1
ATOM 711 O O . LEU A 1 91 ? 7.766 9.889 1.217 1.00 86.50 91 LEU A O 1
ATOM 715 N N . GLU A 1 92 ? 9.987 10.284 1.193 1.00 83.25 92 GLU A N 1
ATOM 716 C CA . GLU A 1 92 ? 9.905 11.629 0.620 1.00 83.25 92 GLU A CA 1
ATOM 717 C C . GLU A 1 92 ? 9.328 11.577 -0.797 1.00 83.25 92 GLU A C 1
ATOM 719 O O . GLU A 1 92 ? 8.353 12.270 -1.099 1.00 83.25 92 GLU A O 1
ATOM 724 N N . GLU A 1 93 ? 9.851 10.682 -1.633 1.00 84.38 93 GLU A N 1
ATOM 725 C CA . GLU A 1 93 ? 9.406 10.506 -3.011 1.00 84.38 93 GLU A CA 1
ATOM 726 C C . GLU A 1 93 ? 7.949 10.027 -3.088 1.00 84.38 93 GLU A C 1
ATOM 728 O O . GLU A 1 93 ? 7.153 10.577 -3.854 1.00 84.38 93 GLU A O 1
ATOM 733 N N . ILE A 1 94 ? 7.542 9.071 -2.239 1.00 86.94 94 ILE A N 1
ATOM 734 C CA . ILE A 1 94 ? 6.135 8.651 -2.168 1.00 86.94 94 ILE A CA 1
ATOM 735 C C . ILE A 1 94 ? 5.241 9.822 -1.763 1.00 86.94 94 ILE A C 1
ATOM 737 O O . ILE A 1 94 ? 4.183 10.037 -2.357 1.00 86.94 94 ILE A O 1
ATOM 741 N N . SER A 1 95 ? 5.648 10.580 -0.745 1.00 85.50 95 SER A N 1
ATOM 742 C CA . SER A 1 95 ? 4.860 11.704 -0.235 1.00 85.50 95 SER A CA 1
ATOM 743 C C . SER A 1 95 ? 4.720 12.804 -1.285 1.00 85.50 95 SER A C 1
ATOM 745 O O . SER A 1 95 ? 3.635 13.364 -1.447 1.00 85.50 95 SER A O 1
ATOM 747 N N . ARG A 1 96 ? 5.778 13.046 -2.066 1.00 82.06 96 ARG A N 1
ATOM 748 C CA . ARG A 1 96 ? 5.756 13.935 -3.225 1.00 82.06 96 ARG A CA 1
ATOM 749 C C . ARG A 1 96 ? 4.744 13.451 -4.261 1.00 82.06 96 ARG A C 1
ATOM 751 O O . ARG A 1 96 ? 3.882 14.233 -4.650 1.00 82.06 96 ARG A O 1
ATOM 758 N N . ILE A 1 97 ? 4.796 12.179 -4.672 1.00 81.38 97 ILE A N 1
ATOM 759 C CA . ILE A 1 97 ? 3.864 11.615 -5.665 1.00 81.38 97 ILE A CA 1
ATOM 760 C C . ILE A 1 97 ? 2.414 11.714 -5.179 1.00 81.38 97 ILE A C 1
ATOM 762 O O . ILE A 1 97 ? 1.564 12.212 -5.916 1.00 81.38 97 ILE A O 1
ATOM 766 N N . LEU A 1 98 ? 2.135 11.314 -3.935 1.00 81.81 98 LEU A N 1
ATOM 767 C CA . LEU A 1 98 ? 0.793 11.374 -3.344 1.00 81.81 98 LEU A CA 1
ATOM 768 C C . LEU A 1 98 ? 0.257 12.807 -3.219 1.00 81.81 98 LEU A C 1
ATOM 770 O O . LEU A 1 98 ? -0.955 13.008 -3.287 1.00 81.81 98 LEU A O 1
ATOM 774 N N . GLY A 1 99 ? 1.140 13.804 -3.101 1.00 74.19 99 GLY A N 1
ATOM 775 C CA . GLY A 1 99 ? 0.776 15.221 -3.152 1.00 74.19 99 GLY A CA 1
ATOM 776 C C . GLY A 1 99 ? 0.264 15.691 -4.522 1.00 74.19 99 GLY A C 1
ATOM 777 O O . GLY A 1 99 ? -0.463 16.683 -4.587 1.00 74.19 99 GLY A O 1
ATOM 778 N N . PHE A 1 100 ? 0.600 14.983 -5.607 1.00 73.75 100 PHE A N 1
ATOM 779 C CA . PHE A 1 100 ? 0.135 15.280 -6.970 1.00 73.75 100 PHE A CA 1
ATOM 780 C C . PHE A 1 100 ? -0.974 14.339 -7.445 1.00 73.75 100 PHE A C 1
ATOM 782 O O . PHE A 1 100 ? -1.913 14.779 -8.108 1.00 73.75 100 PHE A O 1
ATOM 789 N N . LYS A 1 101 ? -0.857 13.044 -7.141 1.00 75.06 101 LYS A N 1
ATOM 790 C CA . LYS A 1 101 ? -1.777 11.999 -7.587 1.00 75.06 101 LYS A CA 1
ATOM 791 C C . LYS A 1 101 ? -1.960 10.965 -6.489 1.00 75.06 101 LYS A C 1
ATOM 793 O O . LYS A 1 101 ? -1.033 10.245 -6.125 1.00 75.06 101 LYS A O 1
ATOM 798 N N . LEU A 1 102 ? -3.198 10.833 -6.033 1.00 78.12 102 LEU A N 1
ATOM 799 C CA . LEU A 1 102 ? -3.579 9.782 -5.106 1.00 78.12 102 LEU A CA 1
ATOM 800 C C . LEU A 1 102 ? -3.638 8.438 -5.852 1.00 78.12 102 LEU A C 1
ATOM 802 O O . LEU A 1 102 ? -4.550 8.205 -6.645 1.00 78.12 102 LEU A O 1
ATOM 806 N N . ALA A 1 103 ? -2.632 7.588 -5.639 1.00 83.12 103 ALA A N 1
ATOM 807 C CA . ALA A 1 103 ? -2.482 6.285 -6.289 1.00 83.12 103 ALA A CA 1
ATOM 808 C C . ALA A 1 103 ? -2.415 5.164 -5.242 1.00 83.12 103 ALA A C 1
ATOM 810 O O . ALA A 1 103 ? -1.666 5.267 -4.266 1.00 83.12 103 ALA A O 1
ATOM 811 N N . LEU A 1 104 ? -3.194 4.099 -5.450 1.00 86.94 104 LEU A N 1
ATOM 812 C CA . LEU A 1 104 ? -3.326 2.986 -4.502 1.00 86.94 104 LEU A CA 1
ATOM 813 C C . LEU A 1 104 ? -2.002 2.232 -4.329 1.00 86.94 104 LEU A C 1
ATOM 815 O O . LEU A 1 104 ? -1.651 1.864 -3.215 1.00 86.94 104 LEU A O 1
ATOM 819 N N . GLU A 1 105 ? -1.228 2.089 -5.403 1.00 87.12 105 GLU A N 1
ATOM 820 C CA . GLU A 1 105 ? 0.082 1.434 -5.422 1.00 87.12 105 GLU A CA 1
ATOM 821 C C . GLU A 1 105 ? 1.110 2.197 -4.573 1.00 87.12 105 GLU A C 1
ATOM 823 O O . GLU A 1 105 ? 1.897 1.612 -3.828 1.00 87.12 105 GLU A O 1
ATOM 828 N N . CYS A 1 106 ? 1.075 3.530 -4.644 1.00 89.25 106 CYS A N 1
ATOM 829 C CA . CYS A 1 106 ? 1.923 4.396 -3.833 1.00 89.25 106 CYS A CA 1
ATOM 830 C C . CYS A 1 106 ? 1.536 4.321 -2.338 1.00 89.25 106 CYS A C 1
ATOM 832 O O . CYS A 1 106 ? 2.421 4.245 -1.483 1.00 89.25 106 CYS A O 1
ATOM 834 N N . LEU A 1 107 ? 0.234 4.282 -2.014 1.00 89.69 107 LEU A N 1
ATOM 835 C CA . LEU A 1 107 ? -0.243 4.067 -0.638 1.00 89.69 107 LEU A CA 1
ATOM 836 C C . LEU A 1 107 ? 0.150 2.687 -0.100 1.00 89.69 107 LEU A C 1
ATOM 838 O O . LEU A 1 107 ? 0.591 2.577 1.038 1.00 89.69 107 LEU A O 1
ATOM 842 N N . GLU A 1 108 ? 0.042 1.644 -0.921 1.00 89.56 108 GLU A N 1
ATOM 843 C CA . GLU A 1 108 ? 0.420 0.275 -0.566 1.00 89.56 108 GLU A CA 1
ATOM 844 C C . GLU A 1 108 ? 1.915 0.149 -0.242 1.00 89.56 108 GLU A C 1
ATOM 846 O O . GLU A 1 108 ? 2.289 -0.477 0.755 1.00 89.56 108 GLU A O 1
ATOM 851 N N . MET A 1 109 ? 2.785 0.794 -1.022 1.00 87.62 109 MET A N 1
ATOM 852 C CA . MET A 1 109 ? 4.218 0.813 -0.726 1.00 87.62 109 MET A CA 1
ATOM 853 C C . MET A 1 109 ? 4.557 1.613 0.534 1.00 87.62 109 MET A C 1
ATOM 855 O O . MET A 1 109 ? 5.406 1.165 1.309 1.00 87.62 109 MET A O 1
ATOM 859 N N . ARG A 1 110 ? 3.901 2.759 0.765 1.00 90.25 110 ARG A N 1
ATOM 860 C CA . ARG A 1 110 ? 4.128 3.570 1.971 1.00 90.25 110 ARG A CA 1
ATOM 861 C C . ARG A 1 110 ? 3.625 2.882 3.236 1.00 90.25 110 ARG A C 1
ATOM 863 O O . ARG A 1 110 ? 4.351 2.847 4.225 1.00 90.25 110 ARG A O 1
ATOM 870 N N . PHE A 1 111 ? 2.471 2.223 3.156 1.00 89.81 111 PHE A N 1
ATOM 871 C CA . PHE A 1 111 ? 1.966 1.332 4.196 1.00 89.81 111 PHE A CA 1
ATOM 872 C C . PHE A 1 111 ? 3.024 0.299 4.603 1.00 89.81 111 PHE A C 1
ATOM 874 O O . PHE A 1 111 ? 3.331 0.156 5.784 1.00 89.81 111 PHE A O 1
ATOM 881 N N . CYS A 1 112 ? 3.644 -0.374 3.628 1.00 86.06 112 CYS A N 1
ATOM 882 C CA . CYS A 1 112 ? 4.672 -1.378 3.908 1.00 86.06 112 CYS A CA 1
ATOM 883 C C . CYS A 1 112 ? 5.952 -0.787 4.511 1.00 86.06 112 CYS A C 1
ATOM 885 O O . CYS A 1 112 ? 6.587 -1.445 5.332 1.00 86.06 112 CYS A O 1
ATOM 887 N N . LEU A 1 113 ? 6.339 0.432 4.118 1.00 84.38 113 LEU A N 1
ATOM 888 C CA . LEU A 1 113 ? 7.459 1.136 4.747 1.00 84.38 113 LEU A CA 1
ATOM 889 C C . LEU A 1 113 ? 7.160 1.443 6.211 1.00 84.38 113 LEU A C 1
ATOM 891 O O . LEU A 1 113 ? 7.980 1.135 7.068 1.00 84.38 113 LEU A O 1
ATOM 895 N N . TYR A 1 114 ? 5.977 1.978 6.508 1.00 86.75 114 TYR A N 1
ATOM 896 C CA . TYR A 1 114 ? 5.594 2.275 7.883 1.00 86.75 114 TYR A CA 1
ATOM 897 C C . TYR A 1 114 ? 5.458 1.025 8.750 1.00 86.75 114 TYR A C 1
ATOM 899 O O . TYR A 1 114 ? 5.871 1.070 9.905 1.00 86.75 114 TYR A O 1
ATOM 907 N N . LEU A 1 115 ? 4.975 -0.096 8.202 1.00 82.38 115 LEU A N 1
ATOM 908 C CA . LEU A 1 115 ? 5.008 -1.379 8.909 1.00 82.38 115 LEU A CA 1
ATOM 909 C C . LEU A 1 115 ? 6.433 -1.816 9.255 1.00 82.38 115 LEU A C 1
ATOM 911 O O . LEU A 1 115 ? 6.682 -2.198 10.390 1.00 82.38 115 LEU A O 1
ATOM 915 N N . GLY A 1 116 ? 7.370 -1.732 8.306 1.00 78.00 116 GLY A N 1
ATOM 916 C CA . GLY A 1 116 ? 8.776 -2.064 8.565 1.00 78.00 116 GLY A CA 1
ATOM 917 C C . GLY A 1 116 ? 9.470 -1.116 9.552 1.00 78.00 116 GLY A C 1
ATOM 918 O O . GLY A 1 116 ? 10.518 -1.456 10.085 1.00 78.00 116 GLY A O 1
ATOM 919 N N . MET A 1 117 ? 8.892 0.062 9.801 1.00 81.00 117 MET A N 1
ATOM 920 C CA . MET A 1 117 ? 9.370 1.051 10.773 1.00 81.00 117 MET A CA 1
ATOM 921 C C . MET A 1 117 ? 8.629 0.988 12.118 1.00 81.00 117 MET A C 1
ATOM 923 O O . MET A 1 117 ? 8.802 1.894 12.930 1.00 81.00 117 MET A O 1
ATOM 927 N N . ASP A 1 118 ? 7.752 -0.000 12.337 1.00 80.88 118 ASP A N 1
ATOM 928 C CA . ASP A 1 118 ? 6.840 -0.067 13.494 1.00 80.88 118 ASP A CA 1
ATOM 929 C C . ASP A 1 118 ? 5.956 1.182 13.681 1.00 80.88 118 ASP A C 1
ATOM 931 O O . ASP A 1 118 ? 5.388 1.429 14.745 1.00 80.88 118 ASP A O 1
ATOM 935 N N . ASN A 1 119 ? 5.786 1.985 12.630 1.00 84.81 119 ASN A N 1
ATOM 936 C CA . ASN A 1 119 ? 4.936 3.165 12.661 1.00 84.81 119 ASN A CA 1
ATOM 937 C C . ASN A 1 119 ? 3.499 2.777 12.297 1.00 84.81 119 ASN A C 1
ATOM 939 O O . ASN A 1 119 ? 2.966 3.164 11.252 1.00 84.81 119 ASN A O 1
ATOM 943 N N . TYR A 1 120 ? 2.875 1.980 13.168 1.00 84.12 120 TYR A N 1
ATOM 944 C CA . TYR A 1 120 ? 1.529 1.438 12.967 1.00 84.12 120 TYR A CA 1
ATOM 945 C C . TYR A 1 120 ? 0.485 2.535 12.758 1.00 84.12 120 TYR A C 1
ATOM 947 O O . TYR A 1 120 ? -0.411 2.382 11.934 1.00 84.12 120 TYR A O 1
ATOM 955 N N . GLU A 1 121 ? 0.650 3.689 13.406 1.00 83.19 121 GLU A N 1
ATOM 956 C CA . GLU A 1 121 ? -0.219 4.840 13.182 1.00 83.19 121 GLU A CA 1
ATOM 957 C C . GLU A 1 121 ? -0.179 5.336 11.732 1.00 83.19 121 GLU A C 1
ATOM 959 O O . GLU A 1 121 ? -1.209 5.617 11.121 1.00 83.19 121 GLU A O 1
ATOM 964 N N . ALA A 1 122 ? 1.015 5.503 11.160 1.00 85.12 122 ALA A N 1
ATOM 965 C CA . ALA A 1 122 ? 1.153 5.973 9.788 1.00 85.12 122 ALA A CA 1
ATOM 966 C C . ALA A 1 122 ? 0.722 4.908 8.773 1.00 85.12 122 ALA A C 1
ATOM 968 O O . ALA A 1 122 ? 0.067 5.251 7.788 1.00 85.12 122 ALA A O 1
ATOM 969 N N . ALA A 1 123 ? 0.972 3.630 9.068 1.00 87.19 123 ALA A N 1
ATOM 970 C CA . ALA A 1 123 ? 0.426 2.520 8.297 1.00 87.19 123 ALA A CA 1
ATOM 971 C C . ALA A 1 123 ? -1.118 2.523 8.311 1.00 87.19 123 ALA A C 1
ATOM 973 O O . ALA A 1 123 ? -1.745 2.435 7.255 1.00 87.19 123 ALA A O 1
ATOM 974 N N . LEU A 1 124 ? -1.755 2.715 9.472 1.00 86.12 124 LEU A N 1
ATOM 975 C CA . LEU A 1 124 ? -3.216 2.802 9.573 1.00 86.12 124 LEU A CA 1
ATOM 976 C C . LEU A 1 124 ? -3.796 3.948 8.749 1.00 86.12 124 LEU A C 1
ATOM 978 O O . LEU A 1 124 ? -4.823 3.772 8.097 1.00 86.12 124 LEU A O 1
ATOM 982 N N . ARG A 1 125 ? -3.128 5.105 8.722 1.00 84.50 125 ARG A N 1
ATOM 983 C CA . ARG A 1 125 ? -3.556 6.239 7.886 1.00 84.50 125 ARG A CA 1
ATOM 984 C C . ARG A 1 125 ? -3.557 5.869 6.400 1.00 84.50 125 ARG A C 1
ATOM 986 O O . ARG A 1 125 ? -4.518 6.183 5.698 1.00 84.50 125 ARG A O 1
ATOM 993 N N . ASP A 1 126 ? -2.516 5.188 5.925 1.00 88.75 126 ASP A N 1
ATOM 994 C CA . ASP A 1 126 ? -2.410 4.786 4.518 1.00 88.75 126 ASP A CA 1
ATOM 995 C C . ASP A 1 126 ? -3.441 3.727 4.138 1.00 88.75 126 ASP A C 1
ATOM 997 O O . ASP A 1 126 ? -4.114 3.857 3.113 1.00 88.75 126 ASP A O 1
ATOM 1001 N N . ILE A 1 127 ? -3.632 2.708 4.977 1.00 87.69 127 ILE A N 1
ATOM 1002 C CA . ILE A 1 127 ? -4.602 1.655 4.677 1.00 87.69 127 ILE A CA 1
ATOM 1003 C C . ILE A 1 127 ? -6.052 2.120 4.846 1.00 87.69 127 ILE A C 1
ATOM 1005 O O . ILE A 1 127 ? -6.926 1.694 4.091 1.00 87.69 127 ILE A O 1
ATOM 1009 N N . GLN A 1 128 ? -6.313 3.069 5.748 1.00 86.44 128 GLN A N 1
ATOM 1010 C CA . GLN A 1 128 ? -7.598 3.759 5.812 1.00 86.44 128 GLN A CA 1
ATOM 1011 C C . GLN A 1 128 ? -7.865 4.548 4.524 1.00 86.44 128 GLN A C 1
ATOM 1013 O O . GLN A 1 128 ? -8.964 4.466 3.981 1.00 86.44 128 GLN A O 1
ATOM 1018 N N . ALA A 1 129 ? -6.871 5.273 3.997 1.00 84.94 129 ALA A N 1
ATOM 1019 C CA . ALA A 1 129 ? -7.014 5.995 2.732 1.00 84.94 129 ALA A CA 1
ATOM 1020 C C . ALA A 1 129 ? -7.308 5.043 1.561 1.00 84.94 129 ALA A C 1
ATOM 1022 O O . ALA A 1 129 ? -8.194 5.321 0.749 1.00 84.94 129 ALA A O 1
ATOM 1023 N N . VAL A 1 130 ? -6.636 3.888 1.512 1.00 88.25 130 VAL A N 1
ATOM 1024 C CA . VAL A 1 130 ? -6.937 2.813 0.553 1.00 88.25 130 VAL A CA 1
ATOM 1025 C C . VAL A 1 130 ? -8.400 2.377 0.658 1.00 88.25 130 VAL A C 1
ATOM 1027 O O . VAL A 1 130 ? -9.089 2.349 -0.360 1.00 88.25 130 VAL A O 1
ATOM 1030 N N . LEU A 1 131 ? -8.898 2.096 1.867 1.00 83.75 131 LEU A N 1
ATOM 1031 C CA . LEU A 1 131 ? -10.281 1.659 2.096 1.00 83.75 131 LEU A CA 1
ATOM 1032 C C . LEU A 1 131 ? -11.322 2.732 1.746 1.00 83.75 131 LEU A C 1
ATOM 1034 O O . LEU A 1 131 ? -12.398 2.399 1.251 1.00 83.75 131 LEU A O 1
ATOM 1038 N N . THR A 1 132 ? -11.011 4.012 1.952 1.00 80.19 132 THR A N 1
ATOM 1039 C CA . THR A 1 132 ? -11.884 5.126 1.547 1.00 80.19 132 THR A CA 1
ATOM 1040 C C . THR A 1 132 ? -12.035 5.189 0.023 1.00 80.19 132 THR A C 1
ATOM 1042 O O . THR A 1 132 ? -13.142 5.372 -0.495 1.00 80.19 132 THR A O 1
ATOM 1045 N N . LEU A 1 133 ? -10.928 5.018 -0.707 1.00 80.81 133 LEU A N 1
ATOM 1046 C CA . LEU A 1 133 ? -10.908 5.055 -2.172 1.00 80.81 133 LEU A CA 1
ATOM 1047 C C . LEU A 1 133 ? -11.530 3.794 -2.780 1.00 80.81 133 LEU A C 1
ATOM 1049 O O . LEU A 1 133 ? -12.363 3.876 -3.683 1.00 80.81 133 LEU A O 1
ATOM 1053 N N . CYS A 1 134 ? -11.142 2.629 -2.270 1.00 85.69 134 CYS A N 1
ATOM 1054 C CA . CYS A 1 134 ? -11.550 1.323 -2.761 1.00 85.69 134 CYS A CA 1
ATOM 1055 C C . CYS A 1 134 ? -11.794 0.371 -1.570 1.00 85.69 134 CYS A C 1
ATOM 1057 O O . CYS A 1 134 ? -10.861 -0.281 -1.095 1.00 85.69 134 CYS A O 1
ATOM 1059 N N . PRO A 1 135 ? -13.048 0.266 -1.086 1.00 87.38 135 PRO A N 1
ATOM 1060 C CA . PRO A 1 135 ? -13.385 -0.528 0.101 1.00 87.38 135 PRO A CA 1
ATOM 1061 C C . PRO A 1 135 ? -13.037 -2.017 -0.005 1.00 87.38 135 PRO A C 1
ATOM 1063 O O . PRO A 1 135 ? -12.730 -2.649 1.006 1.00 87.38 135 PRO A O 1
ATOM 1066 N N . ASP A 1 136 ? -13.053 -2.556 -1.226 1.00 88.50 136 ASP A N 1
ATOM 1067 C CA . ASP A 1 136 ? -12.763 -3.961 -1.525 1.00 88.50 136 ASP A CA 1
ATOM 10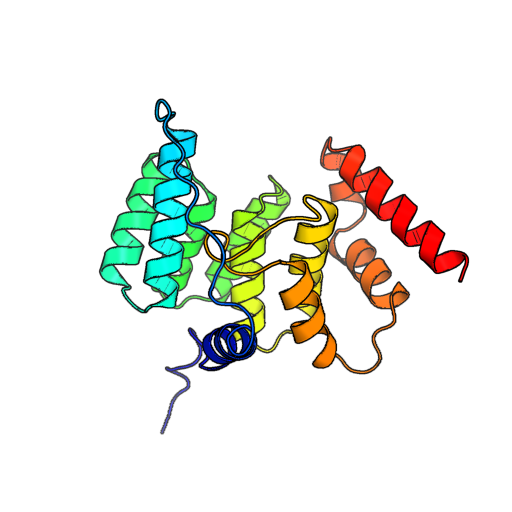68 C C . ASP A 1 136 ? -11.331 -4.171 -2.053 1.00 88.50 136 ASP A C 1
ATOM 1070 O O . ASP A 1 136 ? -11.029 -5.212 -2.646 1.00 88.50 136 ASP A O 1
ATOM 1074 N N . TYR A 1 137 ? -10.434 -3.191 -1.863 1.00 86.81 137 TYR A N 1
ATOM 1075 C CA . TYR A 1 137 ? -9.052 -3.294 -2.329 1.00 86.81 137 TYR A CA 1
ATOM 1076 C C . TYR A 1 137 ? -8.338 -4.489 -1.697 1.00 86.81 137 TYR A C 1
ATOM 1078 O O . TYR A 1 137 ? -8.434 -4.760 -0.492 1.00 86.81 137 TYR A O 1
ATOM 1086 N N . LYS A 1 138 ? -7.579 -5.197 -2.533 1.00 85.06 138 LYS A N 1
ATOM 1087 C CA . LYS A 1 138 ? -6.755 -6.328 -2.125 1.00 85.06 138 LYS A CA 1
ATOM 1088 C C . LYS A 1 138 ? -5.295 -6.030 -2.431 1.00 85.06 138 LYS A C 1
ATOM 1090 O O . LYS A 1 138 ? -4.913 -5.912 -3.594 1.00 85.06 138 LYS A O 1
ATOM 1095 N N . MET A 1 139 ? -4.508 -5.943 -1.371 1.00 84.38 139 MET A N 1
ATOM 1096 C CA . MET A 1 139 ? -3.070 -5.714 -1.408 1.00 84.38 139 MET A CA 1
ATOM 1097 C C . MET A 1 139 ? -2.335 -7.011 -1.762 1.00 84.38 139 MET A C 1
ATOM 1099 O O . MET A 1 139 ? -2.893 -8.115 -1.689 1.00 84.38 139 MET A O 1
ATOM 1103 N N . PHE A 1 140 ? -1.066 -6.872 -2.130 1.00 77.75 140 PHE A N 1
ATOM 1104 C CA . PHE A 1 140 ? -0.140 -7.967 -2.402 1.00 77.75 140 PHE A CA 1
ATOM 1105 C C . PHE A 1 140 ? -0.619 -8.882 -3.528 1.00 77.75 140 PHE A C 1
ATOM 1107 O O . PHE A 1 140 ? -0.699 -10.101 -3.373 1.00 77.75 140 PHE A O 1
ATOM 1114 N N . ASP A 1 141 ? -0.941 -8.269 -4.669 1.00 72.75 141 ASP A N 1
ATOM 1115 C CA . ASP A 1 141 ? -1.436 -8.957 -5.865 1.00 72.75 141 ASP A CA 1
ATOM 1116 C C . ASP A 1 141 ? -2.733 -9.741 -5.603 1.00 72.75 141 ASP A C 1
ATOM 1118 O O . ASP A 1 141 ? -2.902 -10.899 -5.979 1.00 72.75 141 ASP A O 1
ATOM 1122 N N . GLY A 1 142 ? -3.662 -9.109 -4.882 1.00 75.94 142 GLY A N 1
ATOM 1123 C CA . GLY A 1 142 ? -4.978 -9.684 -4.622 1.00 75.94 142 GLY A CA 1
ATOM 1124 C C . GLY A 1 142 ? -5.037 -10.684 -3.464 1.00 75.94 142 GLY A C 1
ATOM 1125 O O . GLY A 1 142 ? -6.100 -11.260 -3.228 1.00 75.94 142 GLY A O 1
ATOM 1126 N N . LYS A 1 143 ? -3.932 -10.905 -2.745 1.00 77.06 143 LYS A N 1
ATOM 1127 C CA . LYS A 1 143 ? -3.826 -11.966 -1.733 1.00 77.06 143 LYS A CA 1
ATOM 1128 C C . LYS A 1 143 ? -4.445 -11.597 -0.395 1.00 77.06 143 LYS A C 1
ATOM 1130 O O . LYS A 1 143 ? -4.940 -12.485 0.290 1.00 77.06 143 LYS A O 1
ATOM 1135 N N . VAL A 1 144 ? -4.415 -10.320 -0.016 1.00 78.94 144 VAL A N 1
ATOM 1136 C CA . VAL A 1 144 ? -4.848 -9.892 1.320 1.00 78.94 144 VAL A CA 1
ATOM 1137 C C . VAL A 1 144 ? -5.805 -8.716 1.218 1.00 78.94 144 VAL A C 1
ATOM 1139 O O . VAL A 1 144 ? -5.518 -7.733 0.541 1.00 78.94 144 VAL A O 1
ATOM 1142 N N . SER A 1 145 ? -6.951 -8.800 1.894 1.00 84.75 145 SER A N 1
ATOM 1143 C CA . SER A 1 145 ? -7.879 -7.671 1.967 1.00 84.75 145 SER A CA 1
ATOM 1144 C C . SER A 1 145 ? -7.255 -6.518 2.752 1.00 84.75 145 SER A C 1
ATOM 1146 O O . SER A 1 145 ? -6.753 -6.722 3.860 1.00 84.75 145 SER A O 1
ATOM 1148 N N . ALA A 1 146 ? -7.366 -5.294 2.229 1.00 86.38 146 ALA A N 1
ATOM 1149 C CA . ALA A 1 146 ? -6.963 -4.096 2.960 1.00 86.38 146 ALA A CA 1
ATOM 1150 C C . ALA A 1 146 ? -7.697 -3.976 4.310 1.00 86.38 146 ALA A C 1
ATOM 1152 O O . ALA A 1 146 ? -7.118 -3.541 5.299 1.00 86.38 146 ALA A O 1
ATOM 1153 N N . ARG A 1 147 ? -8.949 -4.447 4.397 1.00 86.81 147 ARG A N 1
ATOM 1154 C CA . ARG A 1 147 ? -9.720 -4.438 5.648 1.00 86.81 147 ARG A CA 1
ATOM 1155 C C . ARG A 1 147 ? -9.131 -5.378 6.698 1.00 86.81 147 ARG A C 1
ATOM 1157 O O . ARG A 1 147 ? -9.059 -5.012 7.863 1.00 86.81 147 ARG A O 1
ATOM 1164 N N . GLN A 1 148 ? -8.690 -6.568 6.291 1.00 82.69 148 GLN A N 1
ATOM 1165 C CA . GLN A 1 148 ? -8.056 -7.525 7.206 1.00 82.69 148 GLN A CA 1
ATOM 1166 C C . GLN A 1 148 ? -6.739 -6.975 7.756 1.00 82.69 148 GLN A C 1
ATOM 1168 O O . GLN A 1 148 ? -6.480 -7.069 8.951 1.00 82.69 148 GLN A O 1
ATOM 1173 N N . LEU A 1 149 ? -5.928 -6.368 6.888 1.00 84.81 149 LEU A N 1
ATOM 1174 C CA . LEU A 1 149 ? -4.691 -5.708 7.297 1.00 84.81 149 LEU A CA 1
ATOM 1175 C C . LEU A 1 149 ? -4.966 -4.528 8.229 1.00 84.81 149 LEU A C 1
ATOM 1177 O O . LEU A 1 149 ? -4.269 -4.394 9.225 1.00 84.81 149 LEU A O 1
ATOM 1181 N N . TRP A 1 150 ? -5.999 -3.722 7.962 1.00 88.50 150 TRP A N 1
ATOM 1182 C CA . TRP A 1 150 ? -6.394 -2.634 8.857 1.00 88.50 150 TRP A CA 1
ATOM 1183 C C . TRP A 1 150 ? -6.670 -3.169 10.265 1.00 88.50 150 TRP A C 1
ATOM 1185 O O . TRP A 1 150 ? -6.091 -2.661 11.217 1.00 88.50 150 TRP A O 1
ATOM 1195 N N . THR A 1 151 ? -7.456 -4.246 10.398 1.00 82.25 151 THR A N 1
ATOM 1196 C CA . THR A 1 151 ? -7.755 -4.857 11.705 1.00 82.25 151 THR A CA 1
ATOM 1197 C C . THR A 1 151 ? -6.491 -5.323 12.423 1.00 82.25 151 THR A C 1
ATOM 1199 O O . THR A 1 151 ? -6.317 -5.013 13.596 1.00 82.25 151 THR A O 1
ATOM 1202 N N . LEU A 1 152 ? -5.583 -6.008 11.721 1.00 81.38 152 LEU A N 1
ATOM 1203 C CA . LEU A 1 152 ? -4.338 -6.504 12.318 1.00 81.38 152 LEU A CA 1
ATOM 1204 C C . LEU A 1 152 ? -3.432 -5.368 12.801 1.00 81.38 152 LEU A C 1
ATOM 1206 O O . LEU A 1 152 ? -2.841 -5.457 13.872 1.00 81.38 152 LEU A O 1
ATOM 1210 N N . VAL A 1 153 ? -3.311 -4.297 12.019 1.00 84.00 153 VAL A N 1
ATOM 1211 C CA . VAL A 1 153 ? -2.471 -3.151 12.389 1.00 84.00 153 VAL A CA 1
ATOM 1212 C C . VAL A 1 153 ? -3.127 -2.339 13.508 1.00 84.00 153 VAL A C 1
ATOM 1214 O O . VAL A 1 153 ? -2.429 -1.845 14.388 1.00 84.00 153 VAL A O 1
ATOM 1217 N N . TYR A 1 154 ? -4.458 -2.254 13.526 1.00 82.50 154 TYR A N 1
ATOM 1218 C CA . TYR A 1 154 ? -5.216 -1.535 14.550 1.00 82.50 154 TYR A CA 1
ATOM 1219 C C . TYR A 1 154 ? -4.983 -2.102 15.953 1.00 82.50 154 TYR A C 1
ATOM 1221 O O . TYR A 1 154 ? -4.852 -1.341 16.904 1.00 82.50 154 TYR A O 1
ATOM 1229 N N . GLU A 1 155 ? -4.836 -3.425 16.079 1.00 80.56 155 GLU A N 1
ATOM 1230 C CA . GLU A 1 155 ? -4.513 -4.088 17.353 1.00 80.56 155 GLU A CA 1
ATOM 1231 C C . GLU A 1 155 ? -3.201 -3.599 17.991 1.00 80.56 155 GLU A C 1
ATOM 1233 O O . GLU A 1 155 ? -3.002 -3.779 19.189 1.00 80.56 155 GLU A O 1
ATOM 1238 N N . HIS A 1 156 ? -2.310 -2.979 17.211 1.00 81.00 156 HIS A N 1
ATOM 1239 C CA . HIS A 1 156 ? -1.007 -2.502 17.677 1.00 81.00 156 HIS A CA 1
ATOM 1240 C C . HIS A 1 156 ? -1.030 -1.033 18.119 1.00 81.00 156 HIS A C 1
ATOM 1242 O O . HIS A 1 156 ? 0.003 -0.510 18.539 1.00 81.00 156 HIS A O 1
ATOM 1248 N N . VAL A 1 157 ? -2.177 -0.350 18.024 1.00 78.81 157 VAL A N 1
ATOM 1249 C CA . VAL A 1 157 ? -2.301 1.060 18.397 1.00 78.81 157 VAL A CA 1
ATOM 1250 C C . VAL A 1 157 ? -3.225 1.201 19.602 1.00 78.81 157 VAL A C 1
ATOM 1252 O O . VAL A 1 157 ? -4.446 1.099 19.504 1.00 78.81 157 VAL A O 1
ATOM 1255 N N . GLU A 1 158 ? -2.623 1.419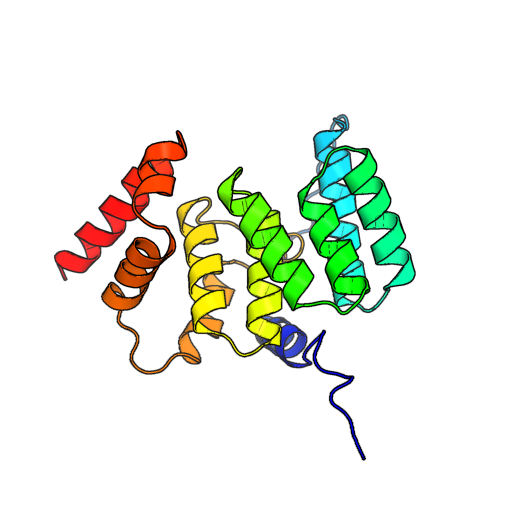 20.771 1.00 72.50 158 GLU A N 1
ATOM 1256 C CA . GLU A 1 158 ? -3.361 1.585 22.022 1.00 72.50 158 GLU A CA 1
ATOM 1257 C C . GLU A 1 158 ? -4.203 2.872 22.014 1.00 72.50 158 GLU A C 1
ATOM 1259 O O . GLU A 1 158 ? -3.727 3.949 21.658 1.00 72.50 158 GLU A O 1
ATOM 1264 N N . ASN A 1 159 ? -5.447 2.771 22.495 1.00 65.69 159 ASN A N 1
ATOM 1265 C CA . ASN A 1 159 ? -6.336 3.902 22.799 1.00 65.69 159 ASN A CA 1
ATOM 1266 C C . ASN A 1 159 ? -6.737 4.802 21.619 1.00 65.69 159 ASN A C 1
ATOM 1268 O O . ASN A 1 159 ? -7.217 5.911 21.847 1.00 65.69 159 ASN A O 1
ATOM 1272 N N . TRP A 1 160 ? -6.597 4.348 20.375 1.00 69.06 160 TRP A N 1
ATOM 1273 C CA . TRP A 1 160 ? -7.200 5.061 19.253 1.00 69.06 160 TRP A CA 1
ATOM 1274 C C . TRP A 1 160 ? -8.713 4.889 19.258 1.00 69.06 160 TRP A C 1
ATOM 1276 O O . TRP A 1 160 ? -9.236 3.778 19.308 1.00 69.06 160 TRP A O 1
ATOM 1286 N N . THR A 1 161 ? -9.423 6.007 19.191 1.00 66.88 161 THR A N 1
ATOM 1287 C CA . THR A 1 161 ? -10.839 6.020 18.845 1.00 66.88 161 THR A CA 1
ATOM 1288 C C . THR A 1 161 ? -10.998 6.163 17.332 1.00 66.88 161 THR A C 1
ATOM 1290 O O . THR A 1 161 ? -10.110 6.643 16.619 1.00 66.88 161 THR A O 1
ATOM 1293 N N . THR A 1 162 ? -12.169 5.806 16.808 1.00 59.16 162 THR A N 1
ATOM 1294 C CA . THR A 1 162 ? -12.527 6.099 15.412 1.00 59.16 162 THR A CA 1
ATOM 1295 C C . THR A 1 162 ? -12.435 7.602 15.108 1.00 59.16 162 THR A C 1
ATOM 1297 O O . THR A 1 162 ? -12.063 7.992 14.000 1.00 59.16 162 THR A O 1
ATOM 1300 N N . ALA A 1 163 ? -12.702 8.454 16.105 1.00 57.88 163 ALA A N 1
ATOM 1301 C CA . ALA A 1 163 ? -12.542 9.899 15.996 1.00 57.88 163 ALA A CA 1
ATOM 1302 C C . ALA A 1 163 ? -11.070 10.310 15.837 1.00 57.88 163 ALA A C 1
ATOM 1304 O O . ALA A 1 163 ? -10.792 11.179 15.018 1.00 57.88 163 ALA A O 1
ATOM 1305 N N . ASP A 1 164 ? -10.124 9.651 16.515 1.00 65.81 164 ASP A N 1
ATOM 1306 C CA . ASP A 1 164 ? -8.684 9.891 16.326 1.00 65.81 164 ASP A CA 1
ATOM 1307 C C . ASP A 1 164 ? -8.223 9.478 14.922 1.00 65.81 164 ASP A C 1
ATOM 1309 O O . ASP A 1 164 ? -7.473 10.208 14.269 1.00 65.81 164 ASP A O 1
ATOM 1313 N N . CYS A 1 165 ? -8.737 8.352 14.410 1.00 60.34 165 CYS A N 1
ATOM 1314 C CA . CYS A 1 165 ? -8.461 7.892 13.045 1.00 60.34 165 CYS A CA 1
ATOM 1315 C C . CYS A 1 165 ? -8.911 8.927 12.003 1.00 60.34 165 CYS A C 1
ATOM 1317 O O . CYS A 1 165 ? -8.164 9.258 11.079 1.00 60.34 165 CYS A O 1
ATOM 1319 N N . LEU A 1 166 ? -10.126 9.458 12.163 1.00 58.41 166 LEU A N 1
ATOM 1320 C CA . LEU A 1 166 ? -10.694 10.466 11.271 1.00 58.41 166 LEU A CA 1
ATOM 1321 C C . LEU A 1 166 ? -9.992 11.816 11.430 1.00 58.41 166 LEU A C 1
ATOM 1323 O O . LEU A 1 166 ? -9.595 12.404 10.429 1.00 58.41 166 LEU A O 1
ATOM 1327 N N . MET A 1 167 ? -9.775 12.288 12.658 1.00 62.00 167 MET A N 1
ATOM 1328 C CA . MET A 1 167 ? -9.088 13.552 12.940 1.00 62.00 167 MET A CA 1
ATOM 1329 C C . MET A 1 167 ? -7.687 13.574 12.342 1.00 62.00 167 MET A C 1
ATOM 1331 O O . MET A 1 167 ? -7.315 14.548 11.700 1.00 62.00 167 MET A O 1
ATOM 1335 N N . GLN A 1 168 ? -6.931 12.481 12.440 1.00 60.03 168 GLN A N 1
ATOM 1336 C CA . GLN A 1 168 ? -5.610 12.421 11.824 1.00 60.03 168 GLN A CA 1
ATOM 1337 C C . GLN A 1 168 ? -5.650 12.276 10.301 1.00 60.03 168 GLN A C 1
ATOM 1339 O O . GLN A 1 168 ? -4.746 12.776 9.619 1.00 60.03 168 GLN A O 1
ATOM 1344 N N . LEU A 1 169 ? -6.688 11.627 9.757 1.00 55.41 169 LEU A N 1
ATOM 1345 C CA . LEU A 1 169 ? -6.965 11.676 8.325 1.00 55.41 169 LEU A CA 1
ATOM 1346 C C . LEU A 1 169 ? -7.204 13.136 7.899 1.00 55.41 169 LEU A C 1
ATOM 1348 O O . LEU A 1 169 ? -6.641 13.579 6.914 1.00 55.41 169 LEU A O 1
ATOM 1352 N N . TYR A 1 170 ? -7.949 13.930 8.664 1.00 55.03 170 TYR A N 1
ATOM 1353 C CA . TYR A 1 170 ? -8.198 15.340 8.346 1.00 55.03 170 TYR A CA 1
ATOM 1354 C C . TYR A 1 170 ? -6.976 16.256 8.562 1.00 55.03 170 TYR A C 1
ATOM 1356 O O . TYR A 1 170 ? -6.695 17.103 7.709 1.00 55.03 170 TYR A O 1
ATOM 1364 N N . ASP A 1 171 ? -6.222 16.073 9.649 1.00 55.75 171 ASP A N 1
ATOM 1365 C CA . ASP A 1 171 ? -5.107 16.944 10.047 1.00 55.75 171 ASP A CA 1
ATOM 1366 C C . ASP A 1 171 ? -3.870 16.775 9.156 1.00 55.75 171 ASP A C 1
ATOM 1368 O O . ASP A 1 171 ? -3.215 17.761 8.807 1.00 55.75 171 ASP A O 1
ATOM 1372 N N . LYS A 1 172 ? -3.537 15.538 8.750 1.00 53.97 172 LYS A N 1
ATOM 1373 C CA . LYS A 1 172 ? -2.362 15.263 7.897 1.00 53.97 172 LYS A CA 1
ATOM 1374 C C . LYS A 1 172 ? -2.673 15.241 6.408 1.00 53.97 172 LYS A C 1
ATOM 1376 O O . LYS A 1 172 ? -1.787 15.549 5.615 1.00 53.97 172 LYS A O 1
ATOM 1381 N N . TRP A 1 173 ? -3.918 14.971 6.017 1.00 56.47 173 TRP A N 1
ATOM 1382 C CA . TRP A 1 173 ? -4.382 15.213 4.648 1.00 56.47 173 TRP A CA 1
ATOM 1383 C C . TRP A 1 173 ? -4.891 16.642 4.472 1.00 56.47 173 TRP A C 1
ATOM 1385 O O . TRP A 1 173 ? -5.802 16.839 3.665 1.00 56.47 173 TRP A O 1
ATOM 1395 N N . GLN A 1 174 ? -4.320 17.585 5.251 1.00 44.91 174 GLN A N 1
ATOM 1396 C CA . GLN A 1 174 ? -4.546 19.033 5.259 1.00 44.91 174 GLN A CA 1
ATOM 1397 C C . GLN A 1 174 ? -5.527 19.424 4.171 1.00 44.91 174 GLN A C 1
ATOM 1399 O O . GLN A 1 174 ? -5.127 19.389 3.010 1.00 44.91 174 GLN A O 1
ATOM 1404 N N . TYR A 1 175 ? -6.768 19.746 4.554 1.00 45.25 175 TYR A N 1
ATOM 1405 C CA . TYR A 1 175 ? -7.767 20.653 3.950 1.00 45.25 175 TYR A CA 1
ATOM 1406 C C . TYR A 1 175 ? -7.675 20.993 2.433 1.00 45.25 175 TYR A C 1
ATOM 1408 O O . TYR A 1 175 ? -8.682 21.064 1.740 1.00 45.25 175 TYR A O 1
ATOM 1416 N N . LEU A 1 176 ? -6.477 21.191 1.895 1.00 47.84 176 LEU A N 1
ATOM 1417 C CA . LEU A 1 176 ? -6.085 21.337 0.502 1.00 47.84 176 LEU A CA 1
ATOM 1418 C C . LEU A 1 176 ? -6.159 20.068 -0.368 1.00 47.84 176 LEU A C 1
ATOM 1420 O O . LEU A 1 176 ? -6.471 20.234 -1.537 1.00 47.84 176 LEU A O 1
ATOM 1424 N N . LEU A 1 177 ? -5.928 18.828 0.091 1.00 46.28 177 LEU A N 1
ATOM 1425 C CA . LEU A 1 177 ? -6.052 17.660 -0.817 1.00 46.28 177 LEU A CA 1
ATOM 1426 C C . LEU A 1 177 ? -7.522 17.341 -1.129 1.00 46.28 177 LEU A C 1
ATOM 1428 O O . LEU A 1 177 ? -7.864 17.137 -2.287 1.00 46.28 177 LEU A O 1
ATOM 1432 N N . LEU A 1 178 ? -8.428 17.433 -0.152 1.00 47.09 178 LEU A N 1
ATOM 1433 C CA . LEU A 1 178 ? -9.871 17.285 -0.397 1.00 47.09 178 LEU A CA 1
ATOM 1434 C C . LEU A 1 178 ? -10.462 18.426 -1.251 1.00 47.09 178 LEU A C 1
ATOM 1436 O O . LEU A 1 178 ? -11.378 18.176 -2.031 1.00 47.09 178 LEU A O 1
ATOM 1440 N N . LEU A 1 179 ? -9.912 19.647 -1.180 1.00 44.56 179 LEU A N 1
ATOM 1441 C CA . LEU A 1 179 ? -10.295 20.755 -2.072 1.00 44.56 179 LEU A CA 1
ATOM 1442 C C . LEU A 1 179 ? -9.628 20.701 -3.461 1.00 44.56 179 LEU A C 1
ATOM 1444 O O . LEU A 1 179 ? -10.131 21.325 -4.393 1.00 44.56 179 LEU A O 1
ATOM 1448 N N . ARG A 1 180 ? -8.508 19.982 -3.622 1.00 46.94 180 ARG A N 1
ATOM 1449 C CA . ARG A 1 180 ? -7.689 19.978 -4.853 1.00 46.94 180 ARG A CA 1
ATOM 1450 C C . ARG A 1 180 ? -7.757 18.660 -5.640 1.00 46.94 180 ARG A C 1
ATOM 1452 O O . ARG A 1 180 ? -7.329 18.645 -6.788 1.00 46.94 180 ARG A O 1
ATOM 1459 N N . LEU A 1 181 ? -8.313 17.580 -5.072 1.00 48.44 181 LEU A N 1
ATOM 1460 C CA . LEU A 1 181 ? -8.289 16.231 -5.667 1.00 48.44 181 LEU A CA 1
ATOM 1461 C C . LEU A 1 181 ? -9.376 15.901 -6.693 1.00 48.44 181 LEU A C 1
ATOM 1463 O O . LEU A 1 181 ? -9.302 14.819 -7.261 1.00 48.44 181 LEU A O 1
ATOM 1467 N N . ASN A 1 182 ? -10.363 16.755 -6.972 1.00 50.03 182 ASN A N 1
ATOM 1468 C CA . ASN A 1 182 ? -11.352 16.481 -8.031 1.00 50.03 182 ASN A CA 1
ATOM 1469 C C . ASN A 1 182 ? -12.005 15.066 -7.953 1.00 50.03 182 ASN A C 1
ATOM 1471 O O . ASN A 1 182 ? -12.399 14.505 -8.971 1.00 50.03 182 ASN A O 1
ATOM 1475 N N . CYS A 1 183 ? -12.097 14.478 -6.751 1.00 52.94 183 CYS A N 1
ATOM 1476 C CA . CYS A 1 183 ? -12.679 13.156 -6.484 1.00 52.94 183 CYS A CA 1
ATOM 1477 C C . CYS A 1 183 ? -13.809 13.304 -5.449 1.00 52.94 183 CYS A C 1
ATOM 1479 O O . CYS A 1 183 ? -13.610 13.022 -4.261 1.00 52.94 183 CYS A O 1
ATOM 1481 N N . PRO A 1 184 ? -14.996 13.785 -5.867 1.00 56.31 184 PRO A N 1
ATOM 1482 C CA . PRO A 1 184 ? -16.102 14.106 -4.961 1.00 56.31 184 PRO A CA 1
ATOM 1483 C C . PRO A 1 184 ? -16.608 12.889 -4.174 1.00 56.31 184 PRO A C 1
ATOM 1485 O O . PRO A 1 184 ? -17.077 13.029 -3.049 1.00 56.31 184 PRO A O 1
ATOM 1488 N N . GLU A 1 185 ? -16.470 11.686 -4.725 1.00 58.06 185 GLU A N 1
ATOM 1489 C CA . GLU A 1 185 ? -16.934 10.439 -4.110 1.00 58.06 185 GLU A CA 1
ATOM 1490 C C . GLU A 1 185 ? -16.136 10.071 -2.856 1.00 58.06 185 GLU A C 1
ATOM 1492 O O . GLU A 1 185 ? -16.724 9.702 -1.840 1.00 58.06 185 GLU A O 1
ATOM 1497 N N . ALA A 1 186 ? -14.809 10.225 -2.892 1.00 57.62 186 ALA A N 1
ATOM 1498 C CA . ALA A 1 186 ? -13.957 9.978 -1.731 1.00 57.62 186 ALA A CA 1
ATOM 1499 C C . ALA A 1 186 ? -14.234 11.004 -0.622 1.00 57.62 186 ALA A C 1
ATOM 1501 O O . ALA A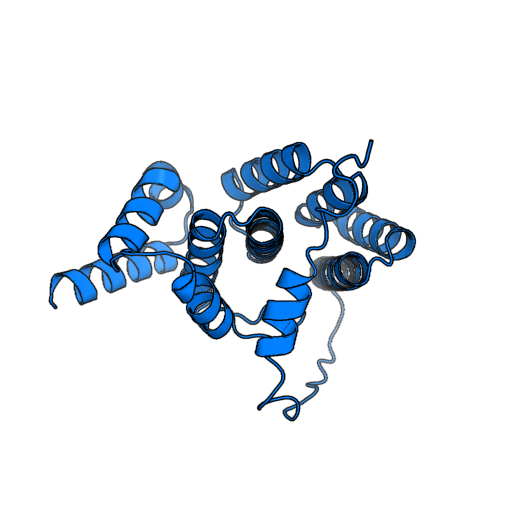 1 186 ? -14.356 10.637 0.543 1.00 57.62 186 ALA A O 1
ATOM 1502 N N . ALA A 1 187 ? -14.420 12.275 -0.994 1.00 59.03 187 ALA A N 1
ATOM 1503 C CA . ALA A 1 187 ? -14.786 13.327 -0.050 1.00 59.03 187 ALA A CA 1
ATOM 1504 C C . ALA A 1 187 ? -16.151 13.061 0.610 1.00 59.03 187 ALA A C 1
ATOM 1506 O O . ALA A 1 187 ? -16.273 13.166 1.831 1.00 59.03 187 ALA A O 1
ATOM 1507 N N . MET A 1 188 ? -17.163 12.667 -0.174 1.00 64.56 188 MET A N 1
ATOM 1508 C CA . MET A 1 188 ? -18.489 12.326 0.352 1.00 64.56 188 MET A CA 1
ATOM 1509 C C . MET A 1 188 ? -18.466 11.086 1.247 1.00 64.56 188 MET A C 1
ATOM 1511 O O . MET A 1 188 ? -19.117 11.097 2.287 1.00 64.56 188 MET A O 1
ATOM 1515 N N . ARG A 1 189 ? -17.697 10.044 0.903 1.00 65.56 189 ARG A N 1
ATOM 1516 C CA . ARG A 1 189 ? -17.552 8.852 1.756 1.00 65.56 189 ARG A CA 1
ATOM 1517 C C . ARG A 1 189 ? -16.863 9.166 3.079 1.00 65.56 189 ARG A C 1
ATOM 1519 O O . ARG A 1 189 ? -17.352 8.729 4.114 1.00 65.56 189 ARG A O 1
ATOM 1526 N N . SER A 1 190 ? -15.789 9.958 3.066 1.00 61.16 190 SER A N 1
ATOM 1527 C CA . SER A 1 190 ? -15.134 10.409 4.302 1.00 61.16 190 SER A CA 1
ATOM 1528 C C . SER A 1 190 ? -16.098 11.193 5.197 1.00 61.16 190 SER A C 1
ATOM 1530 O O . SER A 1 190 ? -16.172 10.935 6.396 1.00 61.16 190 SER A O 1
ATOM 1532 N N . LEU A 1 191 ? -16.890 12.101 4.611 1.00 63.59 191 LEU A N 1
ATOM 1533 C CA . LEU A 1 191 ? -17.933 12.849 5.324 1.00 63.59 191 LEU A CA 1
ATOM 1534 C C . LEU A 1 191 ? -19.044 11.942 5.867 1.00 63.59 191 LEU A C 1
ATOM 1536 O O . LEU A 1 191 ? -19.536 12.174 6.967 1.00 63.59 191 LEU A O 1
ATOM 1540 N N . GLN A 1 192 ? -19.460 10.930 5.107 1.00 67.31 192 GLN A N 1
ATOM 1541 C CA . GLN A 1 192 ? -20.496 9.993 5.528 1.00 67.31 192 GLN A CA 1
ATOM 1542 C C . GLN A 1 192 ? -20.029 9.136 6.710 1.00 67.31 192 GLN A C 1
ATOM 1544 O O . GLN A 1 192 ? -20.732 9.081 7.714 1.00 67.31 192 GLN A O 1
ATOM 1549 N N . LEU A 1 193 ? -18.823 8.567 6.635 1.00 63.47 193 LEU A N 1
ATOM 1550 C CA . LEU A 1 193 ? -18.226 7.805 7.736 1.00 63.47 193 LEU A CA 1
ATOM 1551 C C . LEU A 1 193 ? -18.080 8.667 8.997 1.00 63.47 193 LEU A C 1
ATOM 1553 O O . LEU A 1 193 ? -18.442 8.238 10.088 1.00 63.47 193 LEU A O 1
ATOM 1557 N N . ALA A 1 194 ? -17.625 9.916 8.851 1.00 60.41 194 ALA A N 1
ATOM 1558 C CA . ALA A 1 194 ? -17.535 10.842 9.978 1.00 60.41 194 ALA A CA 1
ATOM 1559 C C . ALA A 1 194 ? -18.903 11.134 10.622 1.00 60.41 194 ALA A C 1
ATOM 1561 O O . ALA A 1 194 ? -18.986 11.296 11.836 1.00 60.41 194 ALA A O 1
ATOM 1562 N N . ARG A 1 195 ? -19.983 11.184 9.830 1.00 61.66 195 ARG A N 1
ATOM 1563 C CA . ARG A 1 195 ? -21.348 11.393 10.338 1.00 61.66 195 ARG A CA 1
ATOM 1564 C C . ARG A 1 195 ? -21.921 10.163 11.028 1.00 61.66 195 ARG A C 1
ATOM 1566 O O . ARG A 1 195 ? -22.560 10.333 12.057 1.00 61.66 195 ARG A O 1
ATOM 1573 N N . GLU A 1 196 ? -21.708 8.973 10.472 1.00 67.31 196 GLU A N 1
ATOM 1574 C CA . GLU A 1 196 ? -22.169 7.706 11.057 1.00 67.31 196 GLU A CA 1
ATOM 1575 C C . GLU A 1 196 ? -21.575 7.514 12.461 1.00 67.31 196 GLU A C 1
ATOM 1577 O O . GLU A 1 196 ? -22.311 7.245 13.408 1.00 67.31 196 GLU A O 1
ATOM 1582 N N . HIS A 1 197 ? -20.284 7.804 12.633 1.00 56.66 197 HIS A N 1
ATOM 1583 C CA . HIS A 1 197 ? -19.604 7.682 13.926 1.00 56.66 197 HIS A CA 1
ATOM 1584 C C . HIS A 1 197 ? -19.832 8.847 14.896 1.00 56.66 197 HIS A C 1
ATOM 1586 O O . HIS A 1 197 ? -19.605 8.690 16.088 1.00 56.66 197 HIS A O 1
ATOM 1592 N N . ALA A 1 198 ? -20.279 10.014 14.424 1.00 53.81 198 ALA A N 1
ATOM 1593 C CA . ALA A 1 198 ? -20.707 11.106 15.305 1.00 53.81 198 ALA A CA 1
ATOM 1594 C C . ALA A 1 198 ? -22.133 10.903 15.856 1.00 53.81 198 ALA A C 1
ATOM 1596 O O . ALA A 1 198 ? -22.570 11.666 16.717 1.00 53.81 198 ALA A O 1
ATOM 1597 N N . SER A 1 199 ? -22.875 9.927 15.318 1.00 49.69 199 SER A N 1
ATOM 1598 C CA . SER A 1 199 ? -24.235 9.571 15.744 1.00 49.69 199 SER A CA 1
ATOM 1599 C C . SER A 1 199 ? -24.322 8.329 16.642 1.00 49.69 199 SER A C 1
ATOM 1601 O O . SER A 1 199 ? -25.429 7.985 17.057 1.00 49.69 199 SER A O 1
ATOM 1603 N N . GLU A 1 200 ? -23.188 7.689 16.939 1.00 42.75 200 GLU A N 1
ATOM 1604 C CA . GLU A 1 200 ? -23.024 6.606 17.927 1.00 42.75 200 GLU A CA 1
ATOM 1605 C C . GLU A 1 200 ? -22.502 7.159 19.261 1.00 42.75 200 GLU A C 1
ATOM 1607 O O . GLU A 1 200 ? -22.963 6.662 20.315 1.00 42.75 200 GLU A O 1
#

pLDDT: mean 70.06, std 18.62, range [26.12, 92.31]

Sequence (200 aa):
MECAIDSLMDERVVEVLTRVNRSQVLTMAGKASFSESDQQRALGFHRLGFTRLLKKEYREAEETFETALSLDHVCSAIGLARIERNAEAALEEISRILGFKLALECLEMRFCLYLGMDNYEAALRDIQAVLTLCPDYKMFDGKVSARQLWTLVYEHVENWTTADCLMQLYDKWQYLLLLRLNCPEAAMRSLQLAREHASE

Organism: Brassica carinata (NCBI:txid52824)

InterPro domains:
  IPR011990 Tetratricopeptide-like helical domain superfamily [G3DSA:1.25.40.10] (23-198)
  IPR011990 Tetratricopeptide-like helical domain superfamily [SSF48452] (31-173)
  IPR019734 Tetratricopeptide repeat [SM00028] (42-75)
  IPR019734 Tetratricopeptide repeat [SM00028] (104-137)
  IPR044631 ETO1-like [PTHR44203] (84-173)

Foldseek 3Di:
DDDDDPLQQPVVVVVLVVVVPDPDPDDDDDDDDDDDDLLNQLVVLLLVLVLCVNVVVLVSSLVSLVSSVVSVNQLSVLSVCSSVVNLVVSLVSLVVVCVPDPDLSSLLSQLSSCSSVVVLLSNLLSLVLNCLVPVQDAPSVNSHGSVSSNVVSVVSDPPDDPVNSLVCNDPVCDPVCLVPVPCVSSVVSSVVSVVVVVVD

Secondary structure (DSSP, 8-state):
---S-STTS-HHHHHHHHHT-SS---S----------HHHHHHHHHHHHHHHHHTT-HHHHHHHHHHHHHTT-TTHHHHHHHHTT-HHHHHHHHHHHHHH---HHHHHHHHHHHHHTT-HHHHHHHHHHHHHH-TT-EHHHHTEEHHHHHHHHHTTSTT--HHHHHHHHHHHTTTHHHHHS--HHHHHHHHHHHHHHH--

Radius of gyration: 17.43 Å; chains: 1; bounding box: 54×43×48 Å